Protein AF-A0A0V9UNT9-F1 (afdb_monomer)

InterPro domains:
  IPR025855 Plasmid replication-relaxation [PF13814] (26-200)

Solvent-accessible surface area (backbone atoms only — not comparable to full-atom values): 14632 Å² total; per-residue (Å²): 141,77,86,77,79,73,68,63,54,48,74,61,82,95,41,81,29,46,53,66,52,52,49,51,51,52,50,22,56,50,50,48,37,40,36,52,66,55,49,32,64,72,77,38,67,89,47,92,60,66,63,64,55,55,53,49,54,48,52,37,36,76,65,30,38,32,33,77,45,84,55,84,69,78,76,59,98,65,89,61,76,94,62,56,38,32,24,63,9,77,73,42,35,74,83,79,38,95,66,81,88,75,81,70,73,56,59,69,62,48,53,43,31,43,50,52,49,50,54,52,46,54,52,53,52,40,31,75,72,65,69,32,41,78,76,46,74,38,36,57,74,77,34,56,44,75,34,75,89,36,77,45,70,38,52,31,35,41,33,34,35,29,71,84,48,101,59,75,43,78,46,48,37,30,31,41,67,41,74,77,79,71,53,70,69,55,53,49,52,52,53,50,40,51,50,52,27,64,76,60,40,78,61,95,74,74,55,33,36,34,39,30,12,68,40,71,67,44,32,51,51,50,48,65,60,48,53,76,76,45,73,54,43,92,83,38,60,77,42,64,45,78,27,29,69,88,47,37,68,65,63,77,72,108

Radius of gyration: 19.65 Å; Cα contacts (8 Å, |Δi|>4): 376; chains: 1; bounding box: 60×36×48 Å

Organism: NCBI:txid1441730

Nearest PDB structures (foldseek):
  6g2i-assembly1_R  TM=5.057E-01  e=7.846E-02  Homo sapiens
  1usp-assembly1_A  TM=3.717E-01  e=4.093E-01  Deinococcus radiodurans R1 = ATCC 13939 = DSM 20539
  5f4c-assembly1_A  TM=4.336E-01  e=1.158E+00  Salmonella enterica subsp. enterica serovar Typhimurium str. LT2
  6ecy-assembly1_A  TM=3.462E-01  e=4.625E-01  Chromobacterium violaceum ATCC 12472
  1zb9-assembly1_B  TM=3.064E-01  e=5.227E-01  Xylella fastidiosa 9a5c

Secondary structure (DSSP, 8-state):
-------SEEEETTEEEEHHHHHHHHHHHHHSEEEHHHHHHHH-TT-SSTHHHHHHHHHHHHTTSEEE--S-PPPPSS------EEEE-TTTGGGT-SSPP-----HHHHHHHHHHHHHHHHHHHHHHTTS-EEEEEEETTTT-EEETTEEE--SEEEEEEE-SSSS-EEEEEEEEEE-S-S-HHHHHHHHHHHHHHHHHS--SSPPEEEEEESSHHHHHHHHHHHGGGG--HHHHTTTEEEEETTTHHHHHT-

Foldseek 3Di:
DDDDPDPQADDDDPDGDGPLLVVLLVVLLQLQKEFLVLSCLPRVVVPPDSVVSVVSVVVCVVVQQKDFQPEDDPQDPPDDPRGTMIHGGPSCDVVRDPDDDDHPDDRVSVVQSHLLSLLVSVVVVCVVVLQWDFPDKHAPPVQWDQAPNFTAHFRMKTWTWNPPPPDIDIAIEGEDEDAVPDDLVRLVSNLVSLLCRLVRRPDPDRHAYEYEYQDPVRLVVSCVSCVVVCPVCVRC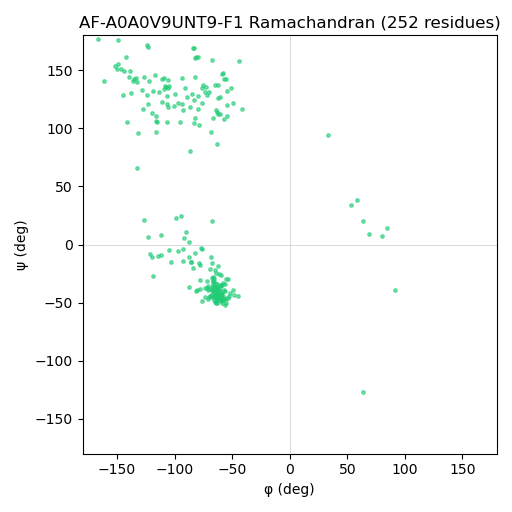VRRYHGYYSVCVVVVSSD

pLDDT: mean 86.31, std 16.55, range [30.45, 98.25]

Structure (mmCIF, N/CA/C/O backbone):
data_AF-A0A0V9UNT9-F1
#
_entry.id   AF-A0A0V9UNT9-F1
#
loop_
_atom_site.group_PDB
_atom_site.id
_atom_site.type_symbol
_atom_site.label_atom_id
_atom_site.label_alt_id
_atom_site.label_comp_id
_atom_site.label_asym_id
_atom_site.label_entity_id
_atom_site.label_seq_id
_atom_site.pdbx_PDB_ins_code
_atom_site.Cartn_x
_atom_site.Cartn_y
_atom_site.Cartn_z
_atom_site.occupancy
_atom_site.B_iso_or_equiv
_atom_site.auth_seq_id
_atom_site.auth_comp_id
_atom_site.auth_asym_id
_atom_site.auth_atom_id
_atom_site.pdbx_PDB_model_num
ATOM 1 N N . MET A 1 1 ? -37.003 0.234 -12.691 1.00 32.28 1 MET A N 1
ATOM 2 C CA . MET A 1 1 ? -37.378 -0.868 -11.772 1.00 32.28 1 MET A CA 1
ATOM 3 C C . MET A 1 1 ? -36.124 -1.694 -11.516 1.00 32.28 1 MET A C 1
ATOM 5 O O . MET A 1 1 ? -35.562 -2.160 -12.487 1.00 32.28 1 MET A O 1
ATOM 9 N N . GLY A 1 2 ? -35.567 -1.862 -10.320 1.00 30.45 2 GLY A N 1
ATOM 10 C CA . GLY A 1 2 ? -35.895 -1.368 -8.988 1.00 30.45 2 GLY A CA 1
ATOM 11 C C . GLY A 1 2 ? -34.592 -1.144 -8.207 1.00 30.45 2 GLY A C 1
ATOM 12 O O . GLY A 1 2 ? -33.576 -1.778 -8.484 1.00 30.45 2 GLY A O 1
ATOM 13 N N . ALA A 1 3 ? -34.618 -0.195 -7.273 1.00 30.50 3 ALA A N 1
ATOM 14 C CA . ALA A 1 3 ? -33.515 0.067 -6.363 1.00 30.50 3 ALA A CA 1
ATOM 15 C C . ALA A 1 3 ? -33.297 -1.164 -5.473 1.00 30.50 3 ALA A C 1
ATOM 17 O O . ALA A 1 3 ? -34.173 -1.526 -4.687 1.00 30.50 3 ALA A O 1
ATOM 18 N N . ALA A 1 4 ? -32.139 -1.811 -5.597 1.00 31.98 4 ALA A N 1
ATOM 19 C CA . ALA A 1 4 ? -31.715 -2.805 -4.626 1.00 31.98 4 ALA A CA 1
ATOM 20 C C . ALA A 1 4 ? -31.459 -2.076 -3.302 1.00 31.98 4 ALA A C 1
ATOM 22 O O . ALA A 1 4 ? -30.510 -1.301 -3.180 1.00 31.98 4 ALA A O 1
ATOM 23 N N . ALA A 1 5 ? -32.341 -2.286 -2.325 1.00 34.47 5 ALA A N 1
ATOM 24 C CA . ALA A 1 5 ? -32.133 -1.835 -0.961 1.00 34.47 5 ALA A CA 1
ATOM 25 C C . ALA A 1 5 ? -30.814 -2.436 -0.455 1.00 34.47 5 ALA A C 1
ATOM 27 O O . ALA A 1 5 ? -30.695 -3.644 -0.253 1.00 34.47 5 ALA A O 1
ATOM 28 N N . GLN A 1 6 ? -29.799 -1.588 -0.315 1.00 37.59 6 GLN A N 1
ATOM 29 C CA . GLN A 1 6 ? -28.481 -1.976 0.161 1.00 37.59 6 GLN A CA 1
ATOM 30 C C . GLN A 1 6 ? -28.636 -2.470 1.602 1.00 37.59 6 GLN A C 1
ATOM 32 O O . GLN A 1 6 ? -29.039 -1.704 2.480 1.00 37.59 6 GLN A O 1
ATOM 37 N N . ALA A 1 7 ? -28.396 -3.762 1.838 1.00 35.72 7 ALA A N 1
ATOM 38 C CA . ALA A 1 7 ? -28.563 -4.373 3.150 1.00 35.72 7 ALA A CA 1
ATOM 39 C C . ALA A 1 7 ? -27.735 -3.594 4.186 1.00 35.72 7 ALA A C 1
ATOM 41 O O . ALA A 1 7 ? -26.504 -3.587 4.160 1.00 35.72 7 ALA A O 1
ATOM 42 N N . LYS A 1 8 ? -28.437 -2.891 5.081 1.00 38.09 8 LYS A N 1
ATOM 43 C CA . LYS A 1 8 ? -27.858 -2.020 6.117 1.00 38.09 8 LYS A CA 1
ATOM 44 C C . LYS A 1 8 ? -26.983 -2.799 7.111 1.00 38.09 8 LYS A C 1
ATOM 46 O O . LYS A 1 8 ? -26.135 -2.198 7.776 1.00 38.09 8 LYS A O 1
ATOM 51 N N . TYR A 1 9 ? -27.171 -4.118 7.153 1.00 40.00 9 TYR A N 1
ATOM 52 C CA . TYR A 1 9 ? -26.537 -5.046 8.071 1.00 40.00 9 TYR A CA 1
ATOM 53 C C . TYR A 1 9 ? -25.885 -6.209 7.321 1.00 40.00 9 TYR A C 1
ATOM 55 O O . TYR A 1 9 ? -26.503 -6.821 6.450 1.00 40.00 9 TYR A O 1
ATOM 63 N N . LEU A 1 10 ? -24.640 -6.516 7.681 1.00 51.50 10 LEU A N 1
ATOM 64 C CA . LEU A 1 10 ? -23.959 -7.758 7.316 1.00 51.50 10 LEU A CA 1
ATOM 65 C C . LEU A 1 10 ? -23.794 -8.572 8.603 1.00 51.50 10 LEU A C 1
ATOM 67 O O . LEU A 1 10 ? -23.230 -8.079 9.577 1.00 51.50 10 LEU A O 1
ATOM 71 N N . TYR A 1 11 ? -24.316 -9.796 8.637 1.00 48.59 11 TYR A N 1
ATOM 72 C CA . TYR A 1 11 ? -24.209 -10.644 9.822 1.00 48.59 11 TYR A CA 1
ATOM 73 C C . TYR A 1 11 ? -22.795 -11.220 9.930 1.00 48.59 11 TYR A C 1
ATOM 75 O O . TYR A 1 11 ? -22.323 -11.908 9.025 1.00 48.59 11 TYR A O 1
ATOM 83 N N . PHE A 1 12 ? -22.119 -10.952 11.047 1.00 49.59 12 PHE A N 1
ATOM 84 C CA . PHE A 1 12 ? -20.887 -11.641 11.429 1.00 49.59 12 PHE A CA 1
ATOM 85 C C . PHE A 1 12 ? -21.150 -12.403 12.727 1.00 49.59 12 PHE A C 1
ATOM 87 O O . PHE A 1 12 ? -21.162 -11.824 13.814 1.00 49.59 12 PHE A O 1
ATOM 94 N N . GLY A 1 13 ? -21.456 -13.697 12.605 1.00 63.22 13 GLY A N 1
ATOM 95 C CA . GLY A 1 13 ? -22.041 -14.464 13.707 1.00 63.22 13 GLY A CA 1
ATOM 96 C C . GLY A 1 13 ? -23.427 -13.922 14.085 1.00 63.22 13 GLY A C 1
ATOM 97 O O . GLY A 1 13 ? -24.276 -13.758 13.215 1.00 63.22 13 GLY A O 1
ATOM 98 N N . TYR A 1 14 ? -23.638 -13.612 15.369 1.00 46.34 14 TYR A N 1
ATOM 99 C CA . TYR A 1 14 ? -24.897 -13.071 15.914 1.00 46.34 14 TYR A CA 1
ATOM 100 C C . TYR A 1 14 ? -24.966 -11.529 15.947 1.00 46.34 14 TYR A C 1
ATOM 102 O O . TYR A 1 14 ? -25.906 -10.972 16.507 1.00 46.34 14 TYR A O 1
ATOM 110 N N . MET A 1 15 ? -23.971 -10.821 15.396 1.00 52.75 15 MET A N 1
ATOM 111 C CA . MET A 1 15 ? -23.896 -9.357 15.462 1.00 52.75 15 MET A CA 1
ATOM 112 C C . MET A 1 15 ? -24.390 -8.699 14.170 1.00 52.75 15 MET A C 1
ATOM 114 O O . MET A 1 15 ? -23.900 -9.001 13.080 1.00 52.75 15 MET A O 1
ATOM 118 N N . GLU A 1 16 ? -25.301 -7.735 14.308 1.00 58.12 16 GLU A N 1
ATOM 119 C CA . GLU A 1 16 ? -25.621 -6.765 13.261 1.00 58.12 16 GLU A CA 1
ATOM 120 C C . GLU A 1 16 ? -24.424 -5.819 13.061 1.00 58.12 16 GLU A C 1
ATOM 122 O O . GLU A 1 16 ? -24.256 -4.842 13.797 1.00 58.12 16 GLU A O 1
ATOM 127 N N . LEU A 1 17 ? -23.560 -6.093 12.076 1.00 64.25 17 LEU A N 1
ATOM 128 C CA . LEU A 1 17 ? -22.548 -5.116 11.671 1.00 64.25 17 LEU A CA 1
ATOM 129 C C . LEU A 1 17 ? -23.192 -4.074 10.771 1.00 64.25 17 LEU A C 1
ATOM 131 O O . LEU A 1 17 ? -23.777 -4.411 9.742 1.00 64.25 17 LEU A O 1
ATOM 135 N N . LEU A 1 18 ? -23.010 -2.798 11.109 1.00 79.38 18 LEU A N 1
ATOM 136 C CA . LEU A 1 18 ? -23.272 -1.723 10.159 1.00 79.38 18 LEU A CA 1
ATOM 137 C C . LEU A 1 18 ? -22.389 -1.933 8.923 1.00 79.38 18 LEU A C 1
ATOM 139 O O . LEU A 1 18 ? -21.239 -2.352 9.052 1.00 79.38 18 LEU A O 1
ATOM 143 N N . HIS A 1 19 ? -22.880 -1.564 7.739 1.00 83.50 19 HIS A N 1
ATOM 144 C CA . HIS A 1 19 ? -22.109 -1.657 6.490 1.00 83.50 19 HIS A CA 1
ATOM 145 C C . HIS A 1 19 ? -20.662 -1.139 6.630 1.00 83.50 19 HIS A C 1
ATOM 147 O O . HIS A 1 19 ? -19.706 -1.806 6.237 1.00 83.50 19 HIS A O 1
ATOM 153 N N . ARG A 1 20 ? -20.493 0.008 7.300 1.00 87.88 20 ARG A N 1
ATOM 154 C CA . ARG A 1 20 ? -19.184 0.632 7.538 1.00 87.88 20 ARG A CA 1
ATOM 155 C C . ARG A 1 20 ? -18.272 -0.182 8.463 1.00 87.88 20 ARG A C 1
ATOM 157 O O . ARG A 1 20 ? -17.065 -0.180 8.271 1.00 87.88 20 ARG A O 1
ATOM 164 N N . ASP A 1 21 ? -18.820 -0.908 9.436 1.00 90.69 21 ASP A N 1
ATOM 165 C CA . ASP A 1 21 ? -18.024 -1.785 10.305 1.00 90.69 21 ASP A CA 1
ATOM 166 C C . ASP A 1 21 ? -17.456 -2.971 9.516 1.00 90.69 21 ASP A C 1
ATOM 168 O O . ASP A 1 21 ? -16.298 -3.349 9.694 1.00 90.69 21 ASP A O 1
ATOM 172 N N . ALA A 1 22 ? -18.253 -3.525 8.597 1.00 90.81 22 ALA A N 1
ATOM 173 C CA . ALA A 1 22 ? -17.794 -4.572 7.694 1.00 90.81 22 ALA A CA 1
ATOM 174 C C . ALA A 1 22 ? -16.731 -4.054 6.709 1.00 90.81 22 ALA A C 1
ATOM 176 O O . ALA A 1 22 ? -15.797 -4.780 6.374 1.00 90.81 22 ALA A O 1
ATOM 177 N N . GLU A 1 23 ? -16.827 -2.801 6.257 1.00 94.00 23 GLU A N 1
ATOM 178 C CA . GLU A 1 23 ? -15.766 -2.149 5.477 1.00 94.00 23 GLU A CA 1
ATOM 179 C C . GLU A 1 23 ? -14.476 -1.970 6.280 1.00 94.00 23 GLU A C 1
ATOM 181 O O . GLU A 1 23 ? -13.410 -2.325 5.779 1.00 94.00 23 GLU A O 1
ATOM 186 N N . VAL A 1 24 ? -14.559 -1.502 7.534 1.00 95.25 24 VAL A N 1
ATOM 187 C CA . VAL A 1 24 ? -13.391 -1.405 8.428 1.00 95.25 24 VAL A CA 1
ATOM 188 C C . VAL A 1 24 ? -12.721 -2.769 8.546 1.00 95.25 24 VAL A C 1
ATOM 190 O O . VAL A 1 24 ? -11.518 -2.887 8.325 1.00 95.25 24 VAL A O 1
ATOM 193 N N . MET A 1 25 ? -13.503 -3.810 8.835 1.00 94.88 25 MET A N 1
ATOM 194 C CA . MET A 1 25 ? -13.003 -5.175 8.960 1.00 94.88 25 MET A CA 1
ATOM 195 C C . MET A 1 25 ? -12.313 -5.649 7.670 1.00 94.88 25 MET A C 1
ATOM 197 O O . MET A 1 25 ? -11.187 -6.135 7.728 1.00 94.88 25 MET A O 1
ATOM 201 N N . ARG A 1 26 ? -12.935 -5.460 6.498 1.00 94.12 26 ARG A N 1
ATOM 202 C CA . ARG A 1 26 ? -12.345 -5.856 5.207 1.00 94.12 26 ARG A CA 1
ATOM 203 C C . ARG A 1 26 ? -11.034 -5.129 4.914 1.00 94.12 26 ARG A C 1
ATOM 205 O O . ARG A 1 26 ? -10.080 -5.770 4.486 1.00 94.12 26 ARG A O 1
ATOM 212 N N . HIS A 1 27 ? -10.960 -3.823 5.166 1.00 96.44 27 HIS A N 1
ATOM 213 C CA . HIS A 1 27 ? -9.733 -3.057 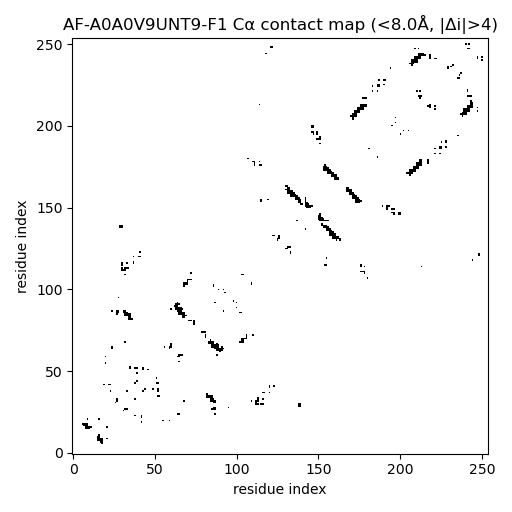4.940 1.00 96.44 27 HIS A CA 1
ATOM 214 C C . HIS A 1 27 ? -8.622 -3.436 5.920 1.00 96.44 27 HIS A C 1
ATOM 216 O O . HIS A 1 27 ? -7.490 -3.646 5.489 1.00 96.44 27 HIS A O 1
ATOM 222 N N . VAL A 1 28 ? -8.933 -3.600 7.209 1.00 96.56 28 VAL A N 1
ATOM 223 C CA . VAL A 1 28 ? -7.942 -4.058 8.195 1.00 96.56 28 VAL A CA 1
ATOM 224 C C . VAL A 1 28 ? -7.436 -5.458 7.845 1.00 96.56 28 VAL A C 1
ATOM 226 O O . VAL A 1 28 ? -6.243 -5.707 7.962 1.00 96.56 28 VAL A O 1
ATOM 229 N N . ALA A 1 29 ? -8.299 -6.363 7.375 1.00 95.31 29 ALA A N 1
ATOM 230 C CA . ALA A 1 29 ? -7.870 -7.687 6.929 1.00 95.31 29 ALA A CA 1
ATOM 231 C C . ALA A 1 29 ? -6.987 -7.630 5.673 1.00 95.31 29 ALA A C 1
ATOM 233 O O . ALA A 1 29 ? -6.002 -8.361 5.580 1.00 95.31 29 ALA A O 1
ATOM 234 N N . ARG A 1 30 ? -7.335 -6.760 4.718 1.00 95.19 30 ARG A N 1
ATOM 235 C CA . ARG A 1 30 ? -6.638 -6.631 3.434 1.00 95.19 30 ARG A CA 1
ATOM 236 C C . ARG A 1 30 ? -5.226 -6.071 3.587 1.00 95.19 30 ARG A C 1
ATOM 238 O O . ARG A 1 30 ? -4.300 -6.631 3.023 1.00 95.19 30 ARG A O 1
ATOM 245 N N . PHE A 1 31 ? -5.060 -5.018 4.385 1.00 95.69 31 PHE A N 1
ATOM 246 C CA . PHE A 1 31 ? -3.734 -4.461 4.670 1.00 95.69 31 PHE A CA 1
ATOM 247 C C . PHE A 1 31 ? -3.022 -5.207 5.807 1.00 95.69 31 PHE A C 1
ATOM 249 O O . PHE A 1 31 ? -1.810 -5.152 5.927 1.00 95.69 31 PHE A O 1
ATOM 256 N N . GLY A 1 32 ? -3.750 -5.931 6.656 1.00 94.56 32 GLY A N 1
ATOM 257 C CA . GLY A 1 32 ? -3.218 -6.646 7.818 1.00 94.56 32 GLY A CA 1
ATOM 258 C C . GLY A 1 32 ? -3.235 -5.811 9.101 1.00 94.56 32 GLY A C 1
ATOM 259 O O . GLY A 1 32 ? -3.578 -6.338 10.164 1.00 94.56 32 GLY A O 1
ATOM 260 N N . ALA A 1 33 ? -2.920 -4.516 9.016 1.00 95.00 33 ALA A N 1
ATOM 261 C CA . ALA A 1 33 ? -3.097 -3.560 10.105 1.00 95.00 33 ALA A CA 1
ATOM 262 C C . ALA A 1 33 ? -3.373 -2.146 9.580 1.00 95.00 33 ALA A C 1
ATOM 264 O O . ALA A 1 33 ? -2.905 -1.789 8.505 1.00 95.00 33 ALA A O 1
ATOM 265 N N . LEU A 1 34 ? -4.114 -1.342 10.348 1.00 95.56 34 LEU A N 1
ATOM 266 C CA . LEU A 1 34 ? -4.369 0.073 10.056 1.00 95.56 34 LEU A CA 1
ATOM 267 C C . LEU A 1 34 ? -4.428 0.905 11.341 1.00 95.56 34 LEU A C 1
ATOM 269 O O . LEU A 1 34 ? -4.892 0.433 12.383 1.00 95.56 34 LEU A O 1
ATOM 273 N N . THR A 1 35 ? -4.022 2.170 11.257 1.00 94.31 35 THR A N 1
ATOM 274 C CA . THR A 1 35 ? -4.213 3.147 12.342 1.00 94.31 35 THR A CA 1
ATOM 275 C C . THR A 1 35 ? -5.619 3.752 12.336 1.00 94.31 35 THR A C 1
ATOM 277 O O . THR A 1 35 ? -6.310 3.766 11.315 1.00 94.31 35 THR A O 1
ATOM 280 N N . THR A 1 36 ? -6.041 4.339 13.462 1.00 92.81 36 THR A N 1
ATOM 281 C CA . THR A 1 36 ? -7.276 5.143 13.539 1.00 92.81 36 THR A CA 1
ATOM 282 C C . THR A 1 36 ? -7.326 6.228 12.458 1.00 92.81 36 THR A C 1
ATOM 284 O O . THR A 1 36 ? -8.374 6.438 11.846 1.00 92.81 36 THR A O 1
ATOM 287 N N . ALA A 1 37 ? -6.201 6.906 12.205 1.00 91.56 37 ALA A N 1
ATOM 288 C CA . ALA A 1 37 ? -6.104 7.965 11.202 1.00 91.56 37 ALA A CA 1
ATOM 289 C C . ALA A 1 37 ? -6.319 7.424 9.782 1.00 91.56 37 ALA A C 1
ATOM 291 O O . ALA A 1 37 ? -7.107 7.990 9.025 1.00 91.56 37 ALA A O 1
ATOM 292 N N . GLN A 1 38 ? -5.702 6.288 9.453 1.00 95.31 38 GLN A N 1
ATOM 293 C CA . GLN A 1 38 ? -5.873 5.627 8.159 1.00 95.31 38 GLN A CA 1
ATOM 294 C C . GLN A 1 38 ? -7.312 5.141 7.950 1.00 95.31 38 GLN A C 1
ATOM 296 O O . GLN A 1 38 ? -7.912 5.394 6.906 1.00 95.31 38 GLN A O 1
ATOM 301 N N . ILE A 1 39 ? -7.922 4.525 8.969 1.00 95.75 39 ILE A N 1
ATOM 302 C CA . ILE A 1 39 ? -9.328 4.093 8.912 1.00 95.75 39 ILE A CA 1
ATOM 303 C C . ILE A 1 39 ? -10.258 5.296 8.715 1.00 95.75 39 ILE A C 1
ATOM 305 O O . ILE A 1 39 ? -11.196 5.236 7.916 1.00 95.75 39 ILE A O 1
ATOM 309 N N . ARG A 1 40 ? -9.992 6.412 9.403 1.00 93.81 40 ARG A N 1
ATOM 310 C CA . ARG A 1 40 ? -10.750 7.658 9.233 1.00 93.81 40 ARG A CA 1
ATOM 311 C C . ARG A 1 40 ? -10.603 8.205 7.814 1.00 93.81 40 ARG A C 1
ATOM 313 O O . ARG A 1 40 ? -11.619 8.514 7.195 1.00 93.81 40 ARG A O 1
ATOM 320 N N . ALA A 1 41 ? -9.380 8.277 7.293 1.00 93.88 41 ALA A N 1
ATOM 321 C CA . ALA A 1 41 ? -9.107 8.746 5.939 1.00 93.88 41 ALA A CA 1
ATOM 322 C C . ALA A 1 41 ? -9.790 7.872 4.873 1.00 93.88 41 ALA A C 1
ATOM 324 O O . ALA A 1 41 ? -10.321 8.399 3.896 1.00 93.88 41 ALA A O 1
ATOM 325 N N . LEU A 1 42 ? -9.850 6.551 5.070 1.00 94.62 42 LEU A N 1
ATOM 326 C CA . LEU A 1 42 ? -10.504 5.633 4.136 1.00 94.62 42 LEU A CA 1
ATOM 327 C C . LEU A 1 42 ? -12.030 5.665 4.225 1.00 94.62 42 LEU A C 1
ATOM 329 O O . LEU A 1 42 ? -12.680 5.766 3.194 1.00 94.62 42 LEU A O 1
ATOM 333 N N . LEU A 1 43 ? -12.620 5.585 5.417 1.00 94.25 43 LEU A N 1
ATOM 334 C CA . LEU A 1 43 ? -14.044 5.231 5.562 1.00 94.25 43 LEU A CA 1
ATOM 335 C C . LEU A 1 43 ? -14.900 6.305 6.237 1.00 94.25 43 LEU A C 1
ATOM 337 O O . LEU A 1 43 ? -16.127 6.215 6.245 1.00 94.25 43 LEU A O 1
ATOM 341 N N . PHE A 1 44 ? -14.274 7.326 6.820 1.00 92.81 44 PHE A N 1
ATOM 342 C CA . PHE A 1 44 ? -14.960 8.403 7.539 1.00 92.81 44 PHE A CA 1
ATOM 343 C C . PHE A 1 44 ? -14.558 9.790 7.027 1.00 92.81 44 PHE A C 1
ATOM 345 O O . PHE A 1 44 ? -14.738 10.778 7.735 1.00 92.81 44 PHE A O 1
ATOM 352 N N . HIS A 1 45 ? -14.042 9.873 5.798 1.00 90.00 45 HIS A N 1
ATOM 353 C CA . HIS A 1 45 ? -13.638 11.129 5.161 1.00 90.00 45 HIS A CA 1
ATOM 354 C C . HIS A 1 45 ? -14.796 12.130 5.017 1.00 90.00 45 HIS A C 1
ATOM 356 O O . HIS A 1 45 ? -14.575 13.334 4.988 1.00 90.00 45 HIS A O 1
ATOM 362 N N . ASP A 1 46 ? -16.033 11.632 4.946 1.00 88.88 46 ASP A N 1
ATOM 363 C CA . ASP A 1 46 ? -17.261 12.418 4.831 1.00 88.88 46 ASP A CA 1
ATOM 364 C C . ASP A 1 46 ? -17.767 12.948 6.186 1.00 88.88 46 ASP A C 1
ATOM 366 O O . ASP A 1 46 ? -18.736 13.709 6.250 1.00 88.88 46 ASP A O 1
ATOM 370 N N . LYS A 1 47 ? -17.154 12.530 7.303 1.00 86.81 47 LYS A N 1
ATOM 371 C CA . LYS A 1 47 ? -17.614 12.864 8.654 1.00 86.81 47 LYS A CA 1
ATOM 372 C C . LYS A 1 47 ? -16.791 13.991 9.264 1.00 86.81 47 LYS A C 1
ATOM 374 O O . LYS A 1 47 ? -15.610 13.833 9.562 1.00 86.81 47 LYS A O 1
ATOM 379 N N . LYS A 1 48 ? -17.472 15.096 9.585 1.00 79.12 48 LYS A N 1
ATOM 380 C CA . LYS A 1 48 ? -16.878 16.246 10.288 1.00 79.12 48 LYS A CA 1
ATOM 381 C C . LYS A 1 48 ? -16.308 15.857 11.662 1.00 79.12 48 LYS A C 1
ATOM 383 O O . LYS A 1 48 ? -15.193 16.236 11.996 1.00 79.12 48 LYS A O 1
ATOM 388 N N . SER A 1 49 ? -17.039 15.049 12.436 1.00 81.38 49 SER A N 1
ATOM 389 C CA . SER A 1 49 ? -16.629 14.614 13.782 1.00 81.38 49 SER A CA 1
ATOM 390 C C . SER A 1 49 ? -15.896 13.266 13.786 1.00 81.38 49 SER A C 1
ATOM 392 O O . SER A 1 49 ? -16.261 12.337 13.063 1.00 81.38 49 SER A O 1
ATOM 394 N N . GLU A 1 50 ? -14.891 13.135 14.654 1.00 80.88 50 GLU A N 1
ATOM 395 C CA . 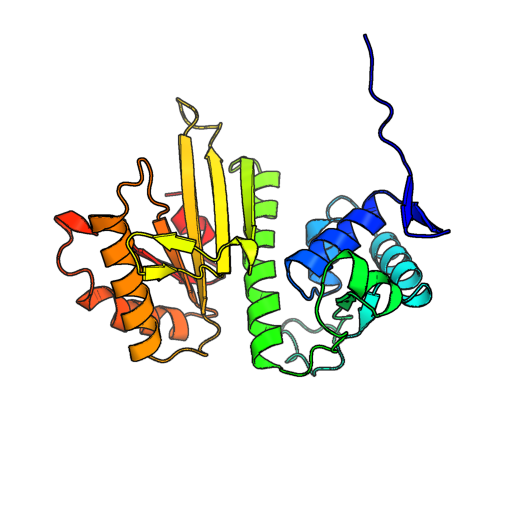GLU A 1 50 ? -14.170 11.881 14.930 1.00 80.88 50 GLU A CA 1
ATOM 396 C C . GLU A 1 50 ? -15.008 10.841 15.674 1.00 80.88 50 GLU A C 1
ATOM 398 O O . GLU A 1 50 ? -14.746 9.641 15.573 1.00 80.88 50 GLU A O 1
ATOM 403 N N . THR A 1 51 ? -16.069 11.270 16.363 1.00 84.44 51 THR A N 1
ATOM 404 C CA . THR A 1 51 ? -16.867 10.414 17.246 1.00 84.44 51 THR A CA 1
ATOM 405 C C . THR A 1 51 ? -17.425 9.178 16.534 1.00 84.44 51 THR A C 1
ATOM 407 O O . THR A 1 51 ? -17.528 8.114 17.143 1.00 84.44 51 THR A O 1
ATOM 410 N N . SER A 1 52 ? -17.777 9.286 15.248 1.00 87.06 52 SER A N 1
ATOM 411 C CA . SER A 1 52 ? -18.311 8.156 14.475 1.00 87.06 52 SER A CA 1
ATOM 412 C C . SER A 1 52 ? -17.272 7.045 14.278 1.00 87.06 52 SER A C 1
ATOM 414 O O . SER A 1 52 ? -17.585 5.879 14.527 1.00 87.06 52 SER A O 1
ATOM 416 N N . CYS A 1 53 ? -16.036 7.412 13.921 1.00 90.25 53 CYS A N 1
ATOM 417 C CA . CYS A 1 53 ? -14.929 6.469 13.763 1.00 90.25 53 CYS A CA 1
ATOM 418 C C . CYS A 1 53 ? -14.604 5.806 15.108 1.00 90.25 53 CYS A C 1
ATOM 420 O O . CYS A 1 53 ? -14.640 4.583 15.224 1.00 90.25 53 CYS A O 1
ATOM 422 N N . THR A 1 54 ? -14.430 6.605 16.166 1.00 89.38 54 THR A N 1
ATOM 423 C CA . THR A 1 54 ? -14.116 6.101 17.511 1.00 89.38 54 THR A CA 1
ATOM 424 C C . THR A 1 54 ? -15.178 5.134 18.040 1.00 89.38 54 THR A C 1
ATOM 426 O O . THR A 1 54 ? -14.838 4.100 18.614 1.00 89.38 54 THR A O 1
ATOM 429 N N . ARG A 1 55 ? -16.471 5.416 17.823 1.00 89.44 55 ARG A N 1
ATOM 430 C CA . ARG A 1 55 ? -17.565 4.510 18.222 1.00 89.44 55 ARG A CA 1
ATOM 431 C C . ARG A 1 55 ? -17.552 3.192 17.446 1.00 89.44 55 ARG A C 1
ATOM 433 O O . ARG A 1 55 ? -17.805 2.154 18.050 1.00 89.44 55 ARG A O 1
ATOM 440 N N . SER A 1 56 ? -17.281 3.229 16.139 1.00 91.75 56 SER A N 1
ATOM 441 C CA . SER A 1 56 ? -17.157 2.024 15.305 1.00 91.75 56 SER A CA 1
ATOM 442 C C . SER A 1 56 ? -15.987 1.156 15.771 1.00 91.75 56 SER A C 1
ATOM 444 O O . SER A 1 56 ? -16.176 -0.016 16.092 1.00 91.75 56 SER A O 1
ATOM 446 N N . LEU A 1 57 ? -14.809 1.759 15.947 1.00 92.62 57 LEU A N 1
ATOM 447 C CA . LEU A 1 57 ? -13.614 1.060 16.417 1.00 92.62 57 LEU A CA 1
ATOM 448 C C . LEU A 1 57 ? -13.796 0.471 17.816 1.00 92.62 57 LEU A C 1
ATOM 450 O O . LEU A 1 57 ? -13.414 -0.673 18.046 1.00 92.62 57 LEU A O 1
ATOM 454 N N . ARG A 1 58 ? -14.413 1.212 18.745 1.00 91.69 58 ARG A N 1
ATOM 455 C CA . ARG A 1 58 ? -14.719 0.699 20.085 1.00 91.69 58 ARG A CA 1
ATOM 456 C C . ARG A 1 58 ? -15.619 -0.534 20.018 1.00 91.69 58 ARG A C 1
ATOM 458 O O . ARG A 1 58 ? -15.250 -1.557 20.580 1.00 91.69 58 ARG A O 1
ATOM 465 N N . ARG A 1 59 ? -16.729 -0.468 19.274 1.00 90.81 59 ARG A N 1
ATOM 466 C CA . ARG A 1 59 ? -17.660 -1.597 19.108 1.00 90.81 59 ARG A CA 1
ATOM 467 C C . ARG A 1 59 ? -16.965 -2.829 18.522 1.00 90.81 59 ARG A C 1
ATOM 469 O O . ARG A 1 59 ? -17.110 -3.925 19.049 1.00 90.81 59 ARG A O 1
ATOM 476 N N . LEU A 1 60 ? -16.175 -2.650 17.463 1.00 93.75 60 LEU A N 1
ATOM 477 C CA . LEU A 1 60 ? -15.430 -3.744 16.832 1.00 93.75 60 LEU A CA 1
ATOM 478 C C . LEU A 1 60 ? -14.376 -4.365 17.765 1.00 93.75 60 LEU A C 1
ATOM 480 O O . LEU A 1 60 ? -14.130 -5.570 17.702 1.00 93.75 60 LEU A O 1
ATOM 484 N N . ARG A 1 61 ? -13.758 -3.567 18.642 1.00 94.00 61 ARG A N 1
ATOM 485 C CA . ARG A 1 61 ? -12.820 -4.064 19.659 1.00 94.00 61 ARG A CA 1
ATOM 486 C C . ARG A 1 61 ? -13.511 -4.796 20.801 1.00 94.00 61 ARG A C 1
ATOM 488 O O . ARG A 1 61 ? -13.035 -5.853 21.193 1.00 94.00 61 ARG A O 1
ATOM 495 N N . GLU A 1 62 ? -14.602 -4.245 21.327 1.00 92.44 62 GLU A N 1
ATOM 496 C CA . GLU A 1 62 ? -15.402 -4.870 22.392 1.00 92.44 62 GLU A CA 1
ATOM 497 C C . GLU A 1 62 ? -15.947 -6.233 21.941 1.00 92.44 62 GLU A C 1
ATOM 499 O O . GLU A 1 62 ? -15.958 -7.180 22.719 1.00 92.44 62 GLU A O 1
ATOM 504 N N . ALA A 1 63 ? -16.282 -6.370 20.654 1.00 90.94 63 ALA A N 1
ATOM 505 C CA . ALA A 1 63 ? -16.671 -7.637 20.034 1.00 90.94 63 ALA A CA 1
ATOM 506 C C . ALA A 1 63 ? -15.495 -8.596 19.731 1.00 90.94 63 ALA A C 1
ATOM 508 O O . ALA A 1 63 ? -15.705 -9.690 19.210 1.00 90.94 63 ALA A O 1
ATOM 509 N N . GLY A 1 64 ? -14.242 -8.192 19.973 1.00 92.69 64 GLY A N 1
ATOM 510 C CA . GLY A 1 64 ? -13.048 -8.983 19.650 1.00 92.69 64 GLY A CA 1
ATOM 511 C C . GLY A 1 64 ? -12.763 -9.152 18.148 1.00 92.69 64 GLY A C 1
ATOM 512 O O . GLY A 1 64 ? -11.883 -9.938 17.779 1.00 92.69 64 GLY A O 1
ATOM 513 N N . ILE A 1 65 ? -13.489 -8.430 17.284 1.00 94.88 65 ILE A N 1
ATOM 514 C CA . ILE A 1 65 ? -13.309 -8.419 15.822 1.00 94.88 65 ILE A CA 1
ATOM 515 C C . ILE A 1 65 ? -12.021 -7.686 15.453 1.00 94.88 65 ILE A C 1
ATOM 517 O O . ILE A 1 65 ? -11.309 -8.116 14.548 1.00 94.88 65 ILE A O 1
ATOM 521 N N . LEU A 1 66 ? -11.692 -6.612 16.174 1.00 95.12 66 LEU A N 1
ATOM 522 C CA . LEU A 1 66 ? -10.406 -5.926 16.083 1.00 95.12 66 LEU A CA 1
ATOM 523 C C . LEU A 1 66 ? -9.591 -6.134 17.358 1.00 95.12 66 LEU A C 1
ATOM 525 O O . LEU A 1 66 ? -10.119 -6.085 18.468 1.00 95.12 66 LEU A O 1
ATOM 529 N N . ALA A 1 67 ? -8.283 -6.296 17.197 1.00 94.00 67 ALA A N 1
ATOM 530 C CA . ALA A 1 67 ? -7.316 -6.297 18.287 1.00 94.00 67 ALA A CA 1
ATOM 531 C C . ALA A 1 67 ? -6.345 -5.126 18.128 1.00 94.00 67 ALA A C 1
ATOM 533 O O . ALA A 1 67 ? -5.998 -4.743 17.011 1.00 94.00 67 ALA A O 1
ATOM 534 N N . SER A 1 68 ? -5.896 -4.559 19.248 1.00 91.06 68 SER A N 1
ATOM 535 C CA . SER A 1 68 ? -4.857 -3.531 19.221 1.00 91.06 68 SER A CA 1
ATOM 536 C C . SER A 1 68 ? -3.490 -4.145 18.967 1.00 91.06 68 SER A C 1
ATOM 538 O O . SER A 1 68 ? -3.133 -5.157 19.568 1.00 91.06 68 SER A O 1
ATOM 540 N N . VAL A 1 69 ? -2.717 -3.492 18.107 1.00 88.44 69 VAL A N 1
ATOM 541 C CA . VAL A 1 69 ? -1.309 -3.805 17.883 1.00 88.44 69 VAL A CA 1
ATOM 542 C C . VAL A 1 69 ? -0.495 -3.024 18.912 1.00 88.44 69 VAL A C 1
ATOM 544 O O . VAL A 1 69 ? -0.554 -1.798 18.949 1.00 88.44 69 VAL A O 1
ATOM 547 N N . SER A 1 70 ? 0.228 -3.728 19.782 1.00 71.00 70 SER A N 1
ATOM 548 C CA . SER A 1 70 ? 0.962 -3.143 20.917 1.00 71.00 70 SER A CA 1
ATOM 549 C C . SER A 1 70 ? 2.403 -2.743 20.588 1.00 71.00 70 SER A C 1
ATOM 551 O O . SER A 1 70 ? 3.191 -2.462 21.490 1.00 71.00 70 SER A O 1
ATOM 553 N N . VAL A 1 71 ? 2.777 -2.750 19.311 1.00 69.62 71 VAL A N 1
ATOM 554 C CA . VAL A 1 71 ? 4.110 -2.338 18.873 1.00 69.62 71 VAL A CA 1
ATOM 555 C C . VAL A 1 71 ? 4.223 -0.818 18.978 1.00 69.62 71 VAL A C 1
ATOM 557 O O . VAL A 1 71 ? 3.337 -0.097 18.519 1.00 69.62 71 VAL A O 1
ATOM 560 N N . ARG A 1 72 ? 5.309 -0.322 19.587 1.00 64.06 72 ARG A N 1
ATOM 561 C CA . ARG A 1 72 ? 5.598 1.116 19.620 1.00 64.06 72 ARG A CA 1
ATOM 562 C C . ARG A 1 72 ? 5.790 1.610 18.191 1.00 64.06 72 ARG A C 1
ATOM 564 O O . ARG A 1 72 ? 6.766 1.255 17.541 1.00 64.06 72 ARG A O 1
ATOM 571 N N . LEU A 1 73 ? 4.862 2.435 17.728 1.00 61.34 73 LEU A N 1
ATOM 572 C CA . LEU A 1 73 ? 5.067 3.242 16.536 1.00 61.34 73 LEU A CA 1
ATOM 573 C C . LEU A 1 73 ? 5.983 4.416 16.923 1.00 61.34 73 LEU A C 1
ATOM 575 O O . LEU A 1 73 ? 5.74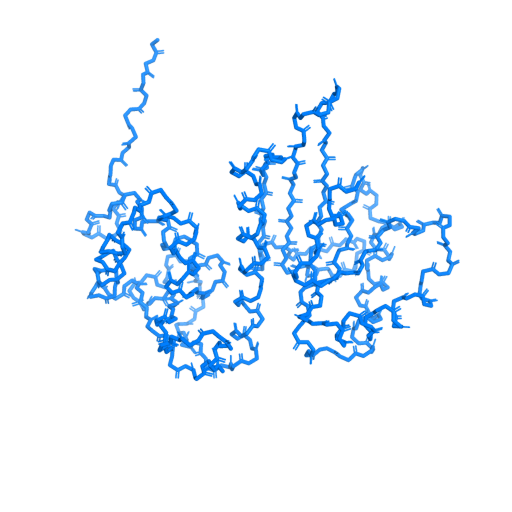9 5.016 17.978 1.00 61.34 73 LEU A O 1
ATOM 579 N N . PRO A 1 74 ? 7.018 4.755 16.131 1.00 50.09 74 PRO A N 1
ATOM 580 C CA . PRO A 1 74 ? 7.709 6.025 16.261 1.00 50.09 74 PRO A CA 1
ATOM 581 C C . PRO A 1 74 ? 6.666 7.137 16.251 1.00 50.09 74 PRO A C 1
ATOM 583 O O . PRO A 1 74 ? 5.730 7.100 15.449 1.00 50.09 74 PRO A O 1
ATOM 586 N N . SER A 1 75 ? 6.805 8.091 17.172 1.00 46.16 75 SER A N 1
ATOM 587 C CA . SER A 1 75 ? 5.971 9.288 17.183 1.00 46.16 75 SER A CA 1
ATOM 588 C C . SER A 1 75 ? 5.982 9.879 15.780 1.00 46.16 75 SER A C 1
ATOM 590 O O . SER A 1 75 ? 7.040 10.207 15.248 1.00 46.16 75 SER A O 1
ATOM 592 N N . ASN A 1 76 ? 4.811 10.007 15.173 1.00 44.53 76 ASN A N 1
ATOM 593 C CA . ASN A 1 76 ? 4.649 10.854 14.009 1.00 44.53 76 ASN A CA 1
ATOM 594 C C . ASN A 1 76 ? 5.161 12.259 14.370 1.00 44.53 76 ASN A C 1
ATOM 596 O O . ASN A 1 76 ? 4.798 12.816 15.405 1.00 44.53 76 ASN A O 1
ATOM 600 N N . SER A 1 77 ? 5.996 12.851 13.515 1.00 35.03 77 SER A N 1
ATOM 601 C CA . SER A 1 77 ? 6.572 14.200 13.676 1.00 35.03 77 SER A CA 1
ATOM 602 C C . SER A 1 77 ? 5.537 15.336 13.568 1.00 35.03 77 SER A C 1
ATOM 604 O O . SER A 1 77 ? 5.873 16.486 13.314 1.00 35.03 77 SER A O 1
ATOM 606 N N . ARG A 1 78 ? 4.252 15.023 13.753 1.00 34.00 78 ARG A N 1
ATOM 607 C CA . ARG A 1 78 ? 3.147 15.960 13.939 1.00 34.00 78 ARG A CA 1
ATOM 608 C C . ARG A 1 78 ? 2.374 15.459 15.153 1.00 34.00 78 ARG A C 1
ATOM 610 O O . ARG A 1 78 ? 1.597 14.516 15.039 1.00 34.00 78 ARG A O 1
ATOM 617 N N . GLY A 1 79 ? 2.699 16.041 16.307 1.00 30.47 79 GLY A N 1
ATOM 618 C CA . GLY A 1 79 ? 2.286 15.602 17.637 1.00 30.47 79 GLY A CA 1
ATOM 619 C C . GLY A 1 79 ? 0.826 15.160 17.728 1.00 30.47 79 GLY A C 1
ATOM 620 O O . GLY A 1 79 ? -0.099 15.948 17.565 1.00 30.47 79 GLY A O 1
ATOM 621 N N . GLY A 1 80 ? 0.652 13.885 18.045 1.00 32.59 80 GLY A N 1
ATOM 622 C CA . GLY A 1 80 ? -0.575 13.272 18.523 1.00 32.59 80 GLY A CA 1
ATOM 623 C C . GLY A 1 80 ? -0.186 11.950 19.175 1.00 32.59 80 GLY A C 1
ATOM 624 O O . GLY A 1 80 ? 0.732 11.287 18.701 1.00 32.59 80 GLY A O 1
ATOM 625 N N . SER A 1 81 ? -0.824 11.586 20.290 1.00 34.31 81 SER A N 1
ATOM 626 C CA . SER A 1 81 ? -0.608 10.304 20.983 1.00 34.31 81 SER A CA 1
ATOM 627 C C . SER A 1 81 ? -0.550 9.120 20.002 1.00 34.31 81 SER A C 1
ATOM 629 O O . SER A 1 81 ? -1.144 9.220 18.929 1.00 34.31 81 SER A O 1
ATOM 631 N N . PRO A 1 82 ? 0.068 7.971 20.349 1.00 42.47 82 PRO A N 1
ATOM 632 C CA . PRO A 1 82 ? 0.048 6.784 19.496 1.00 42.47 82 PRO A CA 1
ATOM 633 C C . PRO A 1 82 ? -1.403 6.292 19.352 1.00 42.47 82 PRO A C 1
ATOM 635 O O . PRO A 1 82 ? -1.914 5.508 20.151 1.00 42.47 82 PRO A O 1
ATOM 638 N N . MET A 1 83 ? -2.132 6.839 18.382 1.00 57.31 83 MET A N 1
ATOM 639 C CA . MET A 1 83 ? -3.560 6.623 18.220 1.00 57.31 83 MET A CA 1
ATOM 640 C C . MET A 1 83 ? -3.769 5.265 17.561 1.00 57.31 83 MET A C 1
ATOM 642 O O . MET A 1 83 ? -3.593 5.125 16.357 1.00 57.31 83 MET A O 1
ATOM 646 N N . GLY A 1 84 ? -4.161 4.285 18.380 1.00 81.69 84 GLY A N 1
ATOM 647 C CA . GLY A 1 84 ? -4.817 3.026 18.015 1.00 81.69 84 GLY A CA 1
ATOM 648 C C . GLY A 1 84 ? -4.420 2.419 16.668 1.00 81.69 84 GLY A C 1
ATOM 649 O O . GLY A 1 84 ? -5.031 2.723 15.649 1.00 81.69 84 GLY A O 1
ATOM 650 N N . CYS A 1 85 ? -3.451 1.507 16.672 1.00 91.44 85 CYS A N 1
ATOM 651 C CA . CYS A 1 85 ? -3.234 0.597 15.552 1.00 91.44 85 CYS A CA 1
ATOM 652 C C . CYS A 1 85 ? -4.046 -0.682 15.769 1.00 91.44 85 CYS A C 1
ATOM 654 O O . CYS A 1 85 ? -4.043 -1.241 16.872 1.00 91.44 85 CYS A O 1
ATOM 656 N N . TYR A 1 86 ? -4.727 -1.150 14.727 1.00 94.94 86 TYR A N 1
ATOM 657 C CA . TYR A 1 86 ? -5.620 -2.300 14.790 1.00 94.94 86 TYR A CA 1
ATOM 658 C C . TYR A 1 86 ? -5.269 -3.340 13.744 1.00 94.94 86 TYR A C 1
ATOM 660 O O . TYR A 1 86 ? -4.925 -3.008 12.617 1.00 94.94 86 TYR A O 1
ATOM 668 N N . GLN A 1 87 ? -5.429 -4.597 14.130 1.00 96.00 87 GLN A N 1
ATOM 669 C CA . GLN A 1 87 ? -5.433 -5.756 13.249 1.00 96.00 87 GLN A CA 1
ATOM 670 C C . GLN A 1 87 ? -6.733 -6.538 13.449 1.00 96.00 87 GLN A C 1
ATOM 672 O O . GLN A 1 87 ? -7.468 -6.297 14.414 1.00 96.00 87 GLN A O 1
ATOM 677 N N . ILE A 1 88 ? -6.980 -7.536 12.602 1.00 96.81 88 ILE A N 1
ATOM 678 C CA . ILE A 1 88 ? -8.058 -8.496 12.849 1.00 96.81 88 ILE A CA 1
ATOM 679 C C . ILE A 1 88 ? -7.800 -9.222 14.172 1.00 96.81 88 ILE A C 1
ATOM 681 O O . ILE A 1 88 ? -6.715 -9.756 14.419 1.00 96.81 88 ILE A O 1
ATOM 685 N N . GLY A 1 89 ? -8.807 -9.185 15.038 1.00 95.56 89 GLY A N 1
ATOM 686 C CA . GLY A 1 89 ? -8.837 -9.834 16.336 1.00 95.56 89 GLY A CA 1
ATOM 687 C C . GLY A 1 89 ? -9.232 -11.302 16.236 1.00 95.56 89 GLY A C 1
ATOM 688 O O . GLY A 1 89 ? -9.664 -11.802 15.196 1.00 95.56 89 GLY A O 1
ATOM 689 N N . ARG A 1 90 ? -9.068 -12.023 17.347 1.00 94.62 90 ARG A N 1
ATOM 690 C CA . ARG A 1 90 ? -9.240 -13.481 17.388 1.00 94.62 90 ARG A CA 1
ATOM 6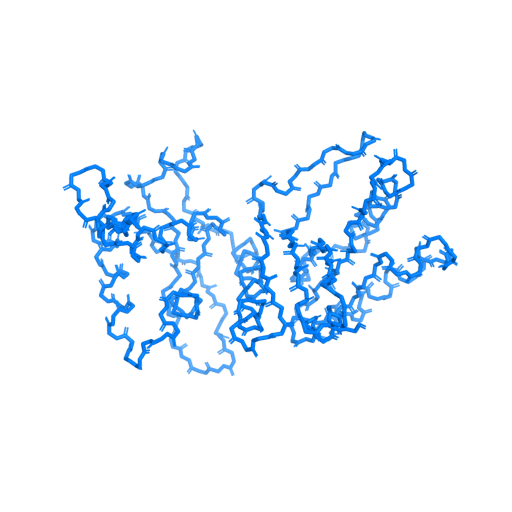91 C C . ARG A 1 90 ? -10.645 -13.927 16.973 1.00 94.62 90 ARG A C 1
ATOM 693 O O . ARG A 1 90 ? -10.754 -14.966 16.329 1.00 94.62 90 ARG A O 1
ATOM 700 N N . ALA A 1 91 ? -11.683 -13.152 17.302 1.00 92.94 91 ALA A N 1
ATOM 701 C CA . ALA A 1 91 ? -13.068 -13.507 16.989 1.00 92.94 91 ALA A CA 1
ATOM 702 C C . ALA A 1 91 ? -13.339 -13.524 15.479 1.00 92.94 91 ALA A C 1
ATOM 704 O O . ALA A 1 91 ? -14.134 -14.336 15.017 1.00 92.94 91 ALA A O 1
ATOM 705 N N . ALA A 1 92 ? -12.649 -12.671 14.712 1.00 93.06 92 ALA A N 1
ATOM 706 C CA . ALA A 1 92 ? -12.846 -12.564 13.269 1.00 93.06 92 ALA A CA 1
ATOM 707 C C . ALA A 1 92 ? -11.741 -13.200 12.415 1.00 93.06 92 ALA A C 1
ATOM 709 O O . ALA A 1 92 ? -11.860 -13.274 11.195 1.00 93.06 92 ALA A O 1
ATOM 710 N N . TRP A 1 93 ? -10.676 -13.698 13.043 1.00 94.00 93 TRP A N 1
ATOM 711 C CA . TRP A 1 93 ? -9.475 -14.168 12.354 1.00 94.00 93 TRP A CA 1
ATOM 712 C C . TRP A 1 93 ? -9.735 -15.274 11.327 1.00 94.00 93 TRP A C 1
ATOM 714 O O . TRP A 1 93 ? -9.267 -15.189 10.193 1.00 94.00 93 TRP A O 1
ATOM 724 N N . LYS A 1 94 ? -10.514 -16.293 11.710 1.00 92.38 94 LYS A N 1
ATOM 725 C CA . LYS A 1 94 ? -10.806 -17.455 10.854 1.00 92.38 94 LYS A CA 1
ATOM 726 C C . LYS A 1 94 ? -11.661 -17.119 9.629 1.00 92.38 94 LYS A C 1
ATOM 728 O O . LYS A 1 94 ? -11.703 -17.916 8.701 1.00 92.38 94 LYS A O 1
ATOM 733 N N . SER A 1 95 ? -12.307 -15.954 9.608 1.00 91.56 95 SER A N 1
ATOM 734 C CA . SER A 1 95 ? -13.088 -15.499 8.453 1.00 91.56 95 SER A CA 1
ATOM 735 C C . SER A 1 95 ? -12.221 -14.920 7.335 1.00 91.56 95 SER A C 1
ATOM 737 O O . SER A 1 95 ? -12.702 -14.773 6.217 1.00 91.56 95 SER A O 1
ATOM 739 N N . PHE A 1 96 ? -10.958 -14.592 7.625 1.00 90.38 96 PHE A N 1
ATOM 740 C CA . PHE A 1 96 ? -10.016 -14.022 6.655 1.00 90.38 96 PHE A CA 1
ATOM 741 C C . PHE A 1 96 ? -8.787 -14.892 6.426 1.00 90.38 96 PHE A C 1
ATOM 743 O O . PHE A 1 96 ? -8.176 -14.816 5.365 1.00 90.38 96 PHE A O 1
ATOM 750 N N . TYR A 1 97 ? -8.399 -15.700 7.414 1.00 90.50 97 TYR A N 1
ATOM 751 C CA . TYR A 1 97 ? -7.148 -16.439 7.367 1.00 90.50 97 TYR A CA 1
ATOM 752 C C . TYR A 1 97 ? -7.322 -17.885 7.828 1.00 90.50 97 TYR A C 1
ATOM 754 O O . TYR A 1 97 ? -7.973 -18.168 8.833 1.00 90.50 97 TYR A O 1
ATOM 762 N N . THR A 1 98 ? -6.641 -18.797 7.138 1.00 90.81 98 THR A N 1
ATOM 763 C CA . THR A 1 98 ? -6.572 -20.227 7.481 1.00 90.81 98 THR A CA 1
ATOM 764 C C . THR A 1 98 ? -5.473 -20.549 8.501 1.00 90.81 98 THR A C 1
ATOM 766 O O . THR A 1 98 ? -5.476 -21.614 9.113 1.00 90.81 98 THR A O 1
ATOM 769 N N . ARG A 1 99 ? -4.531 -19.622 8.719 1.00 90.19 99 ARG A N 1
ATOM 770 C CA . ARG A 1 99 ? -3.394 -19.771 9.645 1.00 90.19 99 ARG A CA 1
ATOM 771 C C . ARG A 1 99 ? -3.765 -19.456 11.104 1.00 90.19 99 ARG A C 1
ATOM 773 O O . ARG A 1 99 ? -4.729 -18.725 11.336 1.00 90.19 99 ARG A O 1
ATOM 780 N N . PRO A 1 100 ? -2.981 -19.911 12.102 1.00 93.00 100 PRO A N 1
ATOM 781 C CA . PRO A 1 100 ? -3.210 -19.574 13.507 1.00 93.00 100 PRO A CA 1
ATOM 782 C C . PRO A 1 100 ? -3.201 -18.064 13.778 1.00 93.00 100 PRO A C 1
ATOM 784 O O . PRO A 1 100 ? -2.457 -17.305 13.150 1.00 93.00 100 PRO A O 1
ATOM 787 N N . TYR A 1 101 ? -4.012 -17.637 14.749 1.00 92.56 101 TYR A N 1
ATOM 788 C CA . TYR A 1 101 ? -4.042 -16.247 15.200 1.00 92.56 101 TYR A CA 1
ATOM 789 C C . TYR A 1 101 ? -2.690 -15.833 15.780 1.00 92.56 101 TYR A C 1
ATOM 791 O O . TYR A 1 101 ? -2.191 -16.465 16.714 1.00 92.56 101 TYR A O 1
ATOM 799 N N . LYS A 1 102 ? -2.132 -14.734 15.268 1.00 90.00 102 LYS A N 1
ATOM 800 C CA . LYS A 1 102 ? -0.892 -14.135 15.765 1.00 90.00 102 LYS A CA 1
ATOM 801 C C . LYS A 1 102 ? -1.035 -12.618 15.809 1.00 90.00 102 LYS A C 1
ATOM 803 O O . LYS A 1 102 ? -1.445 -11.999 14.828 1.00 90.00 102 LYS A O 1
ATOM 808 N N . VAL A 1 103 ? -0.678 -12.027 16.946 1.00 87.06 103 VAL A N 1
ATOM 809 C CA . VAL A 1 103 ? -0.583 -10.568 17.072 1.00 87.06 103 VAL A CA 1
ATOM 810 C C . VAL A 1 103 ? 0.658 -10.092 16.320 1.00 87.06 103 VAL A C 1
ATOM 812 O O . VAL A 1 103 ? 1.724 -10.706 16.410 1.00 87.06 103 VAL A O 1
ATOM 815 N N . MET A 1 104 ? 0.514 -9.013 15.560 1.00 87.31 104 MET A N 1
ATOM 816 C CA . MET A 1 104 ? 1.602 -8.318 14.896 1.00 87.31 104 MET A CA 1
ATOM 817 C C . MET A 1 104 ? 2.579 -7.820 15.959 1.00 87.31 104 MET A C 1
ATOM 819 O O . MET A 1 104 ? 2.242 -6.963 16.771 1.00 87.31 104 MET A O 1
ATOM 823 N N . GLY A 1 105 ? 3.777 -8.398 15.964 1.00 84.06 105 GLY A N 1
ATOM 824 C CA . GLY A 1 105 ? 4.828 -8.078 16.932 1.00 84.06 105 GLY A CA 1
ATOM 825 C C . GLY A 1 105 ? 6.123 -7.574 16.304 1.00 84.06 105 GLY A C 1
ATOM 826 O O . GLY A 1 105 ? 7.006 -7.153 17.037 1.00 84.06 105 GLY A O 1
ATOM 827 N N . ASN A 1 106 ? 6.255 -7.618 14.972 1.00 88.50 106 ASN A N 1
ATOM 828 C CA . ASN A 1 106 ? 7.442 -7.129 14.271 1.00 88.50 106 ASN A CA 1
ATOM 829 C C . ASN A 1 106 ? 7.220 -5.657 13.854 1.00 88.50 106 ASN A C 1
ATOM 831 O O . ASN A 1 106 ? 6.337 -5.413 13.027 1.00 88.50 106 ASN A O 1
ATOM 835 N N . PRO A 1 107 ? 8.000 -4.696 14.390 1.00 87.31 107 PRO A N 1
ATOM 836 C CA . PRO A 1 107 ? 7.870 -3.283 14.040 1.00 87.31 107 PRO A CA 1
ATOM 837 C C . PRO A 1 107 ? 8.139 -2.985 12.570 1.00 87.31 107 PRO A C 1
ATOM 839 O O . PRO A 1 107 ? 7.351 -2.274 11.961 1.00 87.31 107 PRO A O 1
ATOM 842 N N . LEU A 1 108 ? 9.180 -3.571 11.971 1.00 87.81 108 LEU A N 1
ATOM 843 C CA . LEU A 1 108 ? 9.518 -3.345 10.561 1.00 87.81 108 LEU A CA 1
ATOM 844 C C . LEU A 1 108 ? 8.373 -3.782 9.646 1.00 87.81 108 LEU A C 1
ATOM 846 O O . LEU A 1 108 ? 7.925 -3.019 8.796 1.00 87.81 108 LEU A O 1
ATOM 850 N N . LYS A 1 109 ? 7.809 -4.971 9.903 1.00 90.00 109 LYS A N 1
ATOM 851 C CA . LYS A 1 109 ? 6.640 -5.458 9.159 1.00 90.00 109 LYS A CA 1
ATOM 852 C C . LYS A 1 109 ? 5.428 -4.541 9.326 1.00 90.00 109 LYS A C 1
ATOM 854 O O . LYS A 1 109 ? 4.678 -4.340 8.373 1.00 90.00 109 LYS A O 1
ATOM 859 N N . LEU A 1 110 ? 5.212 -4.018 10.533 1.00 91.12 110 LEU A N 1
ATOM 860 C CA . LEU A 1 110 ? 4.124 -3.082 10.789 1.00 91.12 110 LEU A CA 1
ATOM 861 C C . LEU A 1 110 ? 4.339 -1.763 10.039 1.00 91.12 110 LEU A C 1
ATOM 863 O O . LEU A 1 110 ? 3.401 -1.288 9.416 1.00 91.12 110 LEU A O 1
ATOM 867 N N . HIS A 1 111 ? 5.548 -1.198 10.047 1.00 90.38 111 HIS A N 1
ATOM 868 C CA . HIS A 1 111 ? 5.862 0.022 9.296 1.00 90.38 111 HIS A CA 1
ATOM 869 C C . HIS A 1 111 ? 5.613 -0.148 7.805 1.00 90.38 111 HIS A C 1
ATOM 871 O O . HIS A 1 111 ? 4.900 0.665 7.226 1.00 90.38 111 HIS A O 1
ATOM 877 N N . HIS A 1 112 ? 6.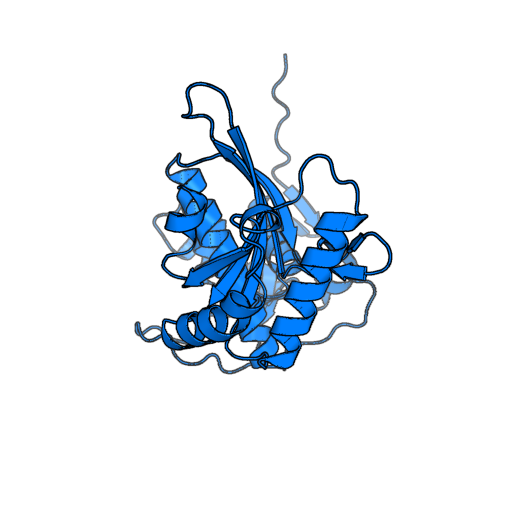101 -1.246 7.229 1.00 92.94 112 HIS A N 1
ATOM 878 C CA . HIS A 1 112 ? 5.842 -1.605 5.836 1.00 92.94 112 HIS A CA 1
ATOM 879 C C . HIS A 1 112 ? 4.343 -1.691 5.536 1.00 92.94 112 HIS A C 1
ATOM 881 O O . HIS A 1 112 ? 3.826 -0.992 4.672 1.00 92.94 112 HIS A O 1
ATOM 887 N N . THR A 1 113 ? 3.613 -2.462 6.347 1.00 94.06 113 THR A N 1
ATOM 888 C CA . THR A 1 113 ? 2.153 -2.620 6.235 1.00 94.06 113 THR A CA 1
ATOM 889 C C . THR A 1 113 ? 1.423 -1.271 6.234 1.00 94.06 113 THR A C 1
ATOM 891 O O . THR A 1 113 ? 0.528 -1.036 5.421 1.00 94.06 113 THR A O 1
ATOM 894 N N . LEU A 1 114 ? 1.792 -0.378 7.155 1.00 94.62 114 LEU A N 1
ATOM 895 C CA . LEU A 1 114 ? 1.165 0.934 7.272 1.00 94.62 114 LEU A CA 1
ATOM 896 C C . LEU A 1 114 ? 1.545 1.854 6.103 1.00 94.62 114 LEU A C 1
ATOM 898 O O . LEU A 1 114 ? 0.678 2.584 5.635 1.00 94.62 114 LEU A O 1
ATOM 902 N N . ALA A 1 115 ? 2.776 1.784 5.595 1.00 95.00 115 ALA A N 1
ATOM 903 C CA . ALA A 1 115 ? 3.219 2.577 4.450 1.00 95.00 115 ALA A CA 1
ATOM 904 C C . ALA A 1 115 ? 2.508 2.177 3.144 1.00 95.00 115 ALA A C 1
ATOM 906 O O . ALA A 1 115 ? 2.085 3.043 2.374 1.00 95.00 115 ALA A O 1
ATOM 907 N N . VAL A 1 116 ? 2.279 0.877 2.930 1.00 97.19 116 VAL A N 1
ATOM 908 C CA . VAL A 1 116 ? 1.465 0.377 1.807 1.00 97.19 116 VAL A CA 1
ATOM 909 C C . VAL A 1 116 ? 0.023 0.888 1.908 1.00 97.19 116 VAL A C 1
ATOM 911 O O . VAL A 1 116 ? -0.568 1.318 0.913 1.00 97.19 116 VAL A O 1
ATOM 914 N N . ALA A 1 117 ? -0.546 0.910 3.117 1.00 97.12 117 ALA A N 1
ATOM 915 C CA . ALA A 1 117 ? -1.865 1.496 3.343 1.00 97.12 117 ALA A CA 1
ATOM 916 C C . ALA A 1 117 ? -1.894 3.009 3.069 1.00 97.12 117 ALA A C 1
ATOM 918 O O . ALA A 1 117 ? -2.862 3.494 2.481 1.00 97.12 117 ALA A O 1
ATOM 919 N N . ASP A 1 118 ? -0.846 3.750 3.441 1.00 96.06 118 ASP A N 1
ATOM 920 C CA . ASP A 1 118 ? -0.730 5.182 3.144 1.00 96.06 118 ASP A CA 1
ATOM 921 C C . ASP A 1 118 ? -0.680 5.450 1.633 1.00 96.06 118 ASP A C 1
ATOM 923 O O . ASP A 1 118 ? -1.341 6.377 1.160 1.00 96.06 118 ASP A O 1
ATOM 927 N N . ALA A 1 119 ? 0.014 4.607 0.859 1.00 96.88 119 ALA A N 1
ATOM 928 C CA . ALA A 1 119 ? 0.054 4.721 -0.600 1.00 96.88 119 ALA A CA 1
ATOM 929 C C . ALA A 1 119 ? -1.350 4.534 -1.204 1.00 96.88 119 ALA A C 1
ATOM 931 O O . ALA A 1 119 ? -1.822 5.350 -1.999 1.00 96.88 119 ALA A O 1
ATOM 932 N N . TYR A 1 120 ? -2.084 3.511 -0.756 1.00 97.81 120 TYR A N 1
ATOM 933 C CA . TYR A 1 120 ? -3.469 3.311 -1.185 1.00 97.81 120 TYR A CA 1
ATOM 934 C C . TYR A 1 120 ? -4.403 4.457 -0.759 1.00 97.81 120 TYR A C 1
ATOM 936 O O . TYR A 1 120 ? -5.303 4.845 -1.505 1.00 97.81 120 TYR A O 1
ATOM 944 N N . ILE A 1 121 ? -4.202 5.032 0.428 1.00 96.88 121 ILE A N 1
ATOM 945 C CA . ILE A 1 121 ? -4.984 6.181 0.897 1.00 96.88 121 ILE A CA 1
ATOM 946 C C . ILE A 1 121 ? -4.766 7.399 0.005 1.00 96.88 121 ILE A C 1
ATOM 948 O O . ILE A 1 121 ? -5.750 8.056 -0.338 1.00 96.88 121 ILE A O 1
ATOM 952 N N . ALA A 1 122 ? -3.526 7.683 -0.395 1.00 96.44 122 ALA A N 1
ATOM 953 C CA . ALA A 1 122 ? -3.229 8.775 -1.318 1.00 96.44 122 ALA A CA 1
ATOM 954 C C . ALA A 1 122 ? -3.949 8.577 -2.664 1.00 96.44 122 ALA A C 1
ATOM 956 O O . ALA A 1 122 ? -4.608 9.499 -3.148 1.00 96.44 122 ALA A O 1
ATOM 957 N N . LEU A 1 123 ? -3.958 7.349 -3.198 1.00 96.69 123 LEU A N 1
ATOM 958 C CA . LEU A 1 123 ? -4.726 7.005 -4.401 1.00 96.69 123 LEU A CA 1
ATOM 959 C C . LEU A 1 123 ? -6.235 7.240 -4.214 1.00 96.69 123 LEU A C 1
ATOM 961 O O . LEU A 1 123 ? -6.881 7.837 -5.072 1.00 96.69 123 LEU A O 1
ATOM 965 N N . LYS A 1 124 ? -6.812 6.835 -3.074 1.00 96.81 124 LYS A N 1
ATOM 966 C CA . LY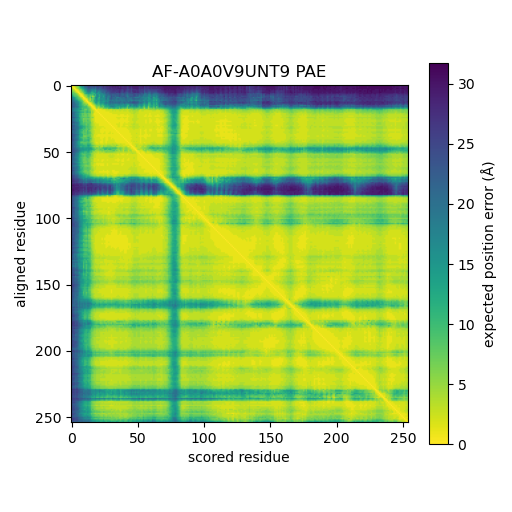S A 1 124 ? -8.237 7.077 -2.772 1.00 96.81 124 LYS A CA 1
ATOM 967 C C . LYS A 1 124 ? -8.573 8.551 -2.579 1.00 96.81 124 LYS A C 1
ATOM 969 O O . LYS A 1 124 ? -9.699 8.958 -2.856 1.00 96.81 124 LYS A O 1
ATOM 974 N N . GLN A 1 125 ? -7.642 9.348 -2.070 1.00 95.44 125 GLN A N 1
ATOM 975 C CA . GLN A 1 125 ? -7.822 10.794 -1.962 1.00 95.44 125 GLN A CA 1
ATOM 976 C C . GLN A 1 125 ? -7.815 11.446 -3.345 1.00 95.44 125 GLN A C 1
ATOM 978 O O . GLN A 1 125 ? -8.701 12.252 -3.622 1.00 95.44 125 GLN A O 1
ATOM 983 N N . ALA A 1 126 ? -6.890 11.049 -4.220 1.00 94.56 126 ALA A N 1
ATOM 984 C CA . ALA A 1 126 ? -6.833 11.527 -5.598 1.00 94.56 126 ALA A CA 1
ATOM 985 C C . ALA A 1 126 ? -8.081 11.128 -6.404 1.00 94.56 126 ALA A C 1
ATOM 987 O O . ALA A 1 126 ? -8.662 11.971 -7.084 1.00 94.56 126 ALA A O 1
ATOM 988 N N . GLU A 1 127 ? -8.568 9.893 -6.247 1.00 95.38 127 GLU A N 1
ATOM 989 C CA . GLU A 1 127 ? -9.834 9.459 -6.851 1.00 95.38 127 GLU A CA 1
ATOM 990 C C . GLU A 1 127 ? -11.007 10.346 -6.410 1.00 95.38 127 GLU A C 1
ATOM 992 O O . GLU A 1 127 ? -11.798 10.804 -7.229 1.00 95.38 127 GLU A O 1
ATOM 997 N N . ARG A 1 128 ? -11.111 10.655 -5.111 1.00 95.06 128 ARG A N 1
ATOM 998 C CA . ARG A 1 128 ? -12.166 11.549 -4.594 1.00 95.06 128 ARG A CA 1
ATOM 999 C C . ARG A 1 128 ? -12.039 12.982 -5.088 1.00 95.06 128 ARG A C 1
ATOM 1001 O O . ARG A 1 128 ? -13.050 13.674 -5.160 1.00 95.06 128 ARG A O 1
ATOM 1008 N N . ALA A 1 129 ? -10.820 13.423 -5.379 1.00 93.69 129 ALA A N 1
ATOM 1009 C CA . ALA A 1 129 ? -10.555 14.714 -5.998 1.00 93.69 129 ALA A CA 1
ATOM 1010 C C . ALA A 1 129 ? -10.851 14.717 -7.510 1.00 93.69 129 ALA A C 1
ATOM 1012 O O . ALA A 1 129 ? -10.736 15.764 -8.137 1.00 93.69 129 ALA A O 1
ATOM 1013 N N . GLY A 1 130 ? -11.248 13.576 -8.088 1.00 92.44 130 GLY A N 1
ATOM 1014 C CA . GLY A 1 130 ? -11.604 13.448 -9.498 1.00 92.44 130 GLY A CA 1
ATOM 1015 C C . GLY A 1 130 ? -10.415 13.218 -10.428 1.00 92.44 130 GLY A C 1
ATOM 1016 O O . GLY A 1 130 ? -10.574 13.369 -11.633 1.00 92.44 130 GLY A O 1
ATOM 1017 N N . ALA A 1 131 ? -9.234 12.864 -9.906 1.00 92.06 131 ALA A N 1
ATOM 1018 C CA . ALA A 1 131 ? -8.043 12.654 -10.734 1.00 92.06 131 ALA A CA 1
ATOM 1019 C C . ALA A 1 131 ? -8.163 11.422 -11.653 1.00 92.06 131 ALA A C 1
ATOM 1021 O O . ALA A 1 131 ? -7.678 11.442 -12.776 1.00 92.06 131 ALA A O 1
ATOM 1022 N N . PHE A 1 132 ? -8.793 10.353 -11.166 1.00 94.25 132 PHE A N 1
ATOM 1023 C CA . PHE A 1 132 ? -9.050 9.094 -11.876 1.00 94.25 132 PHE A CA 1
ATOM 1024 C C . PHE A 1 132 ? -10.072 8.270 -11.084 1.00 94.25 132 PHE A C 1
ATOM 1026 O O . PHE A 1 132 ? -10.428 8.624 -9.962 1.00 94.25 132 PHE A O 1
ATOM 1033 N N . LYS A 1 133 ? -10.479 7.118 -11.619 1.00 95.69 133 LYS A N 1
ATOM 1034 C CA . LYS A 1 133 ? -11.206 6.063 -10.901 1.00 95.69 133 LYS A CA 1
ATOM 1035 C C . LYS A 1 133 ? -10.310 4.860 -10.646 1.00 95.69 133 LYS A C 1
ATOM 1037 O O . LYS A 1 133 ? -9.614 4.408 -11.551 1.00 95.69 133 LYS A O 1
ATOM 1042 N N . ILE A 1 134 ? -10.349 4.302 -9.439 1.00 97.00 134 ILE A N 1
ATOM 1043 C CA . ILE A 1 134 ? -9.710 3.018 -9.140 1.00 97.00 134 ILE A CA 1
ATOM 1044 C C . ILE A 1 134 ? -10.672 1.909 -9.571 1.00 97.00 134 ILE A C 1
ATOM 1046 O O . ILE A 1 134 ? -11.667 1.635 -8.902 1.00 97.00 134 ILE A O 1
ATOM 1050 N N . SER A 1 135 ? -10.366 1.265 -10.695 1.00 96.88 135 SER A N 1
ATOM 1051 C CA . SER A 1 135 ? -11.129 0.135 -11.238 1.00 96.88 135 SER A CA 1
ATOM 1052 C C . SER A 1 135 ? -10.936 -1.121 -10.388 1.00 96.88 135 SER A C 1
ATOM 1054 O O . SER A 1 135 ? -11.899 -1.789 -10.009 1.00 96.88 135 SER A O 1
ATOM 1056 N N . HIS A 1 136 ? -9.684 -1.427 -10.040 1.00 96.50 136 HIS A N 1
ATOM 1057 C CA . HIS A 1 136 ? -9.336 -2.596 -9.236 1.00 96.50 136 HIS A CA 1
ATOM 1058 C C . HIS A 1 136 ? -8.056 -2.362 -8.436 1.00 96.50 136 HIS A C 1
ATOM 1060 O O . HIS A 1 136 ? -7.189 -1.591 -8.842 1.00 96.50 136 HIS A O 1
ATOM 1066 N N . TYR A 1 137 ? -7.912 -3.060 -7.309 1.00 97.69 137 TYR A N 1
ATOM 1067 C CA . TYR A 1 137 ? -6.656 -3.097 -6.563 1.00 97.69 137 TYR A CA 1
ATOM 1068 C C . TYR A 1 137 ? -6.454 -4.427 -5.830 1.00 97.69 137 TYR A C 1
ATOM 1070 O O . TYR A 1 137 ? -7.411 -5.130 -5.482 1.00 97.69 137 TYR A O 1
ATOM 1078 N N . ARG A 1 138 ? -5.193 -4.773 -5.567 1.00 97.25 138 ARG A N 1
ATOM 1079 C CA . ARG A 1 138 ? -4.798 -5.945 -4.771 1.00 97.25 138 ARG A CA 1
ATOM 1080 C C . ARG A 1 138 ? -3.637 -5.587 -3.853 1.00 97.25 138 ARG A C 1
ATOM 1082 O O . ARG A 1 138 ? -2.819 -4.757 -4.215 1.00 97.25 138 ARG A O 1
ATOM 1089 N N . THR A 1 139 ? -3.568 -6.232 -2.700 1.00 96.50 139 THR A N 1
ATOM 1090 C CA . THR A 1 139 ? -2.432 -6.167 -1.767 1.00 96.50 139 THR A CA 1
ATOM 1091 C C . THR A 1 139 ? -1.927 -7.579 -1.520 1.00 96.50 139 THR A C 1
ATOM 1093 O O . THR A 1 139 ? -2.610 -8.540 -1.884 1.00 96.50 139 THR A O 1
ATOM 1096 N N . GLU A 1 140 ? -0.782 -7.729 -0.863 1.00 92.62 140 GLU A N 1
ATOM 1097 C CA . GLU A 1 140 ? -0.309 -9.056 -0.469 1.00 92.62 140 GLU A CA 1
ATOM 1098 C C . GLU A 1 140 ? -1.345 -9.825 0.382 1.00 92.62 140 GLU A C 1
ATOM 1100 O O . GLU A 1 140 ? -2.011 -9.233 1.242 1.00 92.62 140 GLU A O 1
ATOM 1105 N N . PRO A 1 141 ? -1.478 -11.153 0.197 1.00 91.81 141 PRO A N 1
ATOM 1106 C CA . PRO A 1 141 ? -0.756 -12.003 -0.760 1.00 91.81 141 PRO A CA 1
ATOM 1107 C C . PRO A 1 141 ? -1.419 -12.084 -2.151 1.00 91.81 141 PRO A C 1
ATOM 1109 O O . PRO A 1 141 ? -0.937 -12.807 -3.015 1.00 91.81 141 PRO A O 1
ATOM 1112 N N . ASP A 1 142 ? -2.524 -11.369 -2.394 1.00 94.12 142 ASP A N 1
ATOM 1113 C CA . ASP A 1 142 ? -3.302 -11.448 -3.647 1.00 94.12 142 ASP A CA 1
ATOM 1114 C C . ASP A 1 142 ? -2.554 -10.871 -4.870 1.00 94.12 142 ASP A C 1
ATOM 1116 O O . ASP A 1 142 ? -3.027 -10.999 -6.007 1.00 94.12 142 ASP A O 1
ATOM 1120 N N . THR A 1 143 ? -1.437 -10.181 -4.633 1.00 96.19 143 THR A N 1
ATOM 1121 C CA . THR A 1 143 ? -0.501 -9.650 -5.633 1.00 96.19 143 THR A CA 1
ATOM 1122 C C . THR A 1 143 ? 0.583 -10.641 -6.042 1.00 96.19 143 THR A C 1
ATOM 1124 O O . THR A 1 143 ? 1.284 -10.360 -7.007 1.00 96.19 143 THR A O 1
ATOM 1127 N N . TRP A 1 144 ? 0.739 -11.772 -5.348 1.00 96.00 144 TRP A N 1
ATOM 1128 C CA . TRP A 1 144 ? 1.784 -12.745 -5.661 1.00 96.00 144 TRP A CA 1
ATOM 1129 C C . TRP A 1 144 ? 1.460 -13.483 -6.961 1.00 96.00 144 TRP A C 1
ATOM 1131 O O . TRP A 1 144 ? 0.351 -13.992 -7.144 1.00 96.00 144 TRP A O 1
ATOM 1141 N N . LEU A 1 145 ? 2.424 -13.511 -7.876 1.00 95.38 145 LEU A N 1
ATOM 1142 C CA . LEU A 1 145 ? 2.259 -13.997 -9.243 1.00 95.38 145 LEU A CA 1
ATOM 1143 C C . LEU A 1 145 ? 3.489 -14.810 -9.650 1.00 95.38 145 LEU A C 1
ATOM 1145 O O . LEU A 1 145 ? 4.606 -14.441 -9.305 1.00 95.38 145 LEU A O 1
ATOM 1149 N N . ASP A 1 146 ? 3.288 -15.870 -10.428 1.00 96.38 146 ASP A N 1
ATOM 1150 C CA . ASP A 1 146 ? 4.357 -16.526 -11.187 1.00 96.38 146 ASP A CA 1
ATOM 1151 C C . ASP A 1 146 ? 4.174 -16.156 -12.660 1.00 96.38 146 ASP A C 1
ATOM 1153 O O . ASP A 1 146 ? 3.117 -16.416 -13.246 1.00 96.38 146 ASP A O 1
ATOM 1157 N N . ILE A 1 147 ? 5.169 -15.481 -13.236 1.00 96.00 147 ILE A N 1
ATOM 1158 C CA . ILE A 1 147 ? 5.155 -15.056 -14.635 1.00 96.00 147 ILE A CA 1
ATOM 1159 C C . ILE A 1 147 ? 6.434 -15.554 -15.286 1.00 96.00 147 ILE A C 1
ATOM 1161 O O . ILE A 1 147 ? 7.525 -15.139 -14.915 1.00 96.00 147 ILE A O 1
ATOM 1165 N N . ALA A 1 148 ? 6.301 -16.432 -16.281 1.00 95.56 148 ALA A N 1
ATOM 1166 C CA . ALA A 1 148 ? 7.440 -17.043 -16.967 1.00 95.56 148 ALA A CA 1
ATOM 1167 C C . ALA A 1 148 ? 8.448 -17.721 -16.008 1.00 95.56 148 ALA A C 1
ATOM 1169 O O . ALA A 1 148 ? 9.648 -17.706 -16.268 1.00 95.56 148 ALA A O 1
ATOM 1170 N N . GLY A 1 149 ? 7.980 -18.316 -14.903 1.00 95.50 149 GLY A N 1
ATOM 1171 C CA . GLY A 1 149 ? 8.829 -19.031 -13.947 1.00 95.50 149 GLY A CA 1
ATOM 1172 C C . GLY A 1 149 ? 9.578 -18.133 -12.960 1.00 95.50 149 GLY A C 1
ATOM 1173 O O . GLY A 1 149 ? 10.424 -18.635 -12.219 1.00 95.50 149 GLY A O 1
ATOM 1174 N N . VAL A 1 150 ? 9.296 -16.824 -12.940 1.00 96.31 150 VAL A N 1
ATOM 1175 C CA . VAL A 1 150 ? 9.767 -15.913 -11.889 1.00 96.31 150 VAL A CA 1
ATOM 1176 C C . VAL A 1 150 ? 8.606 -15.470 -11.008 1.00 96.31 150 VAL A C 1
ATOM 1178 O O . VAL A 1 150 ? 7.541 -15.079 -11.489 1.00 96.31 150 VAL A O 1
ATOM 1181 N N . GLU A 1 151 ? 8.826 -15.524 -9.697 1.00 96.88 151 GLU A N 1
ATOM 1182 C CA . GLU A 1 151 ? 7.852 -15.070 -8.714 1.00 96.88 151 GLU A CA 1
ATOM 1183 C C . GLU A 1 151 ? 7.956 -13.551 -8.525 1.00 96.88 151 GLU A C 1
ATOM 1185 O O . GLU A 1 151 ? 9.016 -13.026 -8.182 1.00 96.88 151 GLU A O 1
ATOM 1190 N N . LEU A 1 152 ? 6.840 -12.849 -8.713 1.00 97.31 152 LEU A N 1
ATOM 1191 C CA . LEU A 1 152 ? 6.689 -11.427 -8.424 1.00 97.31 152 LEU A CA 1
ATOM 1192 C C . LEU A 1 152 ? 5.797 -11.249 -7.198 1.00 97.31 152 LEU A C 1
ATOM 1194 O O . LEU A 1 152 ? 4.743 -11.880 -7.085 1.00 97.31 152 LEU A O 1
ATOM 1198 N N . ARG A 1 153 ? 6.197 -10.350 -6.296 1.00 97.00 153 ARG A N 1
ATOM 1199 C CA . ARG A 1 153 ? 5.433 -10.009 -5.088 1.00 97.00 153 ARG A CA 1
ATOM 1200 C C . ARG A 1 153 ? 5.318 -8.490 -4.900 1.00 97.00 153 ARG A C 1
ATOM 1202 O O . ARG A 1 153 ? 5.861 -7.975 -3.931 1.00 97.00 153 ARG A O 1
ATOM 1209 N N . PRO A 1 154 ? 4.620 -7.776 -5.803 1.00 97.69 154 PRO A N 1
ATOM 1210 C CA . PRO A 1 154 ? 4.317 -6.367 -5.587 1.00 97.69 154 PRO A CA 1
ATOM 1211 C C . PRO A 1 154 ? 3.559 -6.161 -4.276 1.00 97.69 154 PRO A C 1
ATOM 1213 O O . PRO A 1 154 ? 2.643 -6.928 -3.964 1.00 97.69 154 PRO A O 1
ATOM 1216 N N . ASP A 1 155 ? 3.836 -5.079 -3.559 1.00 97.62 155 ASP A N 1
ATOM 1217 C CA . ASP A 1 155 ? 3.113 -4.758 -2.324 1.00 97.62 155 ASP A CA 1
ATOM 1218 C C . ASP A 1 155 ? 1.659 -4.354 -2.596 1.00 97.62 155 ASP A C 1
ATOM 1220 O O . ASP A 1 155 ? 0.731 -4.695 -1.849 1.00 97.62 155 ASP A O 1
ATOM 1224 N N . LEU A 1 156 ? 1.455 -3.615 -3.689 1.00 98.25 156 LEU A N 1
ATOM 1225 C CA . LEU A 1 156 ? 0.160 -3.097 -4.109 1.00 98.25 156 LEU A CA 1
ATOM 1226 C C . LEU A 1 156 ? 0.066 -3.097 -5.636 1.00 98.25 156 LEU A C 1
ATOM 1228 O O . LEU A 1 156 ? 0.914 -2.558 -6.334 1.00 98.25 156 LEU A O 1
ATOM 1232 N N . TYR A 1 157 ? -1.009 -3.669 -6.161 1.00 98.19 157 TYR A N 1
ATOM 1233 C CA . TYR A 1 157 ? -1.408 -3.511 -7.556 1.00 98.19 157 TYR A CA 1
ATOM 1234 C C . TYR A 1 157 ? -2.593 -2.560 -7.641 1.00 98.19 157 TYR A C 1
ATOM 1236 O O . TYR A 1 157 ? -3.550 -2.726 -6.876 1.00 98.19 157 TYR A O 1
ATOM 1244 N N . VAL A 1 158 ? -2.578 -1.639 -8.606 1.00 97.75 158 VAL A N 1
ATOM 1245 C CA . VAL A 1 158 ? -3.728 -0.788 -8.928 1.00 97.75 158 VAL A CA 1
ATOM 1246 C C . VAL A 1 158 ? -3.978 -0.676 -10.427 1.00 97.75 158 VAL A C 1
ATOM 1248 O O . VAL A 1 158 ? -3.061 -0.601 -11.241 1.00 97.75 158 VAL A O 1
ATOM 1251 N N . ASP A 1 159 ? -5.261 -0.657 -10.764 1.00 96.75 159 ASP A N 1
ATOM 1252 C CA . ASP A 1 159 ? -5.809 -0.446 -12.096 1.00 96.75 159 ASP A CA 1
ATOM 1253 C C . ASP A 1 159 ? -6.626 0.845 -12.069 1.00 96.75 159 ASP A C 1
ATOM 1255 O O . ASP A 1 159 ? -7.662 0.918 -11.398 1.00 96.75 159 ASP A O 1
ATOM 1259 N N . LEU A 1 160 ? -6.118 1.873 -12.742 1.00 96.06 160 LEU A N 1
ATOM 1260 C CA . LEU A 1 160 ? -6.677 3.217 -12.749 1.00 96.06 160 LEU A CA 1
ATOM 1261 C C . LEU A 1 160 ? -7.297 3.520 -14.112 1.00 96.06 160 LEU A C 1
ATOM 1263 O O . LEU A 1 160 ? -6.760 3.139 -15.151 1.00 96.06 160 LEU A O 1
ATOM 1267 N N . ILE A 1 161 ? -8.409 4.247 -14.103 1.00 94.94 161 ILE A N 1
ATOM 1268 C CA . ILE A 1 161 ? -9.064 4.769 -15.301 1.00 94.94 161 ILE A CA 1
ATOM 1269 C C . ILE A 1 161 ? -9.091 6.289 -15.185 1.00 94.94 161 ILE A C 1
ATOM 1271 O O . ILE A 1 161 ? -9.780 6.831 -14.322 1.00 94.94 161 ILE A O 1
ATOM 1275 N N . ASP A 1 162 ? -8.349 6.966 -16.053 1.00 90.00 162 ASP A N 1
ATOM 1276 C CA . ASP A 1 162 ? -8.475 8.405 -16.251 1.00 90.00 162 ASP A CA 1
ATOM 1277 C C . ASP A 1 162 ? -9.645 8.663 -17.205 1.00 90.00 162 ASP A C 1
ATOM 1279 O O . ASP A 1 162 ? -9.588 8.320 -18.387 1.00 90.00 162 ASP A O 1
ATOM 1283 N N . GLU A 1 163 ? -10.732 9.208 -16.664 1.00 86.25 163 GLU A N 1
ATOM 1284 C CA . GLU A 1 163 ? -11.945 9.539 -17.415 1.00 86.25 163 GLU A CA 1
ATOM 1285 C C . GLU A 1 163 ? -11.974 10.985 -17.927 1.00 86.25 163 GLU A C 1
ATOM 1287 O O . GLU A 1 163 ? -12.906 11.347 -18.641 1.00 86.25 163 GLU A O 1
ATOM 1292 N N . ASN A 1 164 ? -10.972 11.798 -17.576 1.00 83.06 164 ASN A N 1
ATOM 1293 C CA . ASN A 1 164 ? -10.888 13.203 -17.976 1.00 83.06 164 ASN A CA 1
ATOM 1294 C C . ASN A 1 164 ? -10.091 13.408 -19.273 1.00 83.06 164 ASN A C 1
ATOM 1296 O O . ASN A 1 164 ? -10.133 14.493 -19.854 1.00 83.06 164 ASN A O 1
ATOM 1300 N N . ALA A 1 165 ? -9.349 12.394 -19.718 1.00 77.94 165 ALA A N 1
ATOM 1301 C CA . ALA A 1 165 ? -8.660 12.405 -21.002 1.00 77.94 165 ALA A CA 1
ATOM 1302 C C . ALA A 1 165 ? -9.657 12.389 -22.182 1.00 77.94 165 ALA A C 1
ATOM 1304 O O . ALA A 1 165 ? -10.793 11.937 -22.037 1.00 77.94 165 ALA A O 1
ATOM 1305 N N . GLU A 1 166 ? -9.225 12.834 -23.373 1.00 80.50 166 GLU A N 1
ATOM 1306 C CA . GLU A 1 166 ? -10.068 12.847 -24.590 1.00 80.50 166 GLU A CA 1
ATOM 1307 C C . GLU A 1 166 ? -10.689 11.471 -24.902 1.00 80.50 166 GLU A C 1
ATOM 1309 O O . GLU A 1 166 ? -11.794 11.386 -25.440 1.00 80.50 166 GLU A O 1
ATOM 1314 N N . ALA A 1 167 ? -9.998 10.396 -24.513 1.00 83.62 167 ALA A N 1
ATOM 1315 C CA . ALA A 1 167 ? -10.520 9.039 -24.449 1.00 83.62 167 ALA A CA 1
ATOM 1316 C C . ALA A 1 167 ? -10.124 8.390 -23.108 1.00 83.62 167 ALA A C 1
ATOM 1318 O O . ALA A 1 167 ? -8.995 8.611 -22.661 1.00 83.62 167 ALA A O 1
ATOM 1319 N N . PRO A 1 168 ? -10.988 7.556 -22.484 1.00 85.25 168 PRO A N 1
ATOM 1320 C CA . PRO A 1 168 ? -10.674 6.914 -21.212 1.00 85.25 168 PRO A CA 1
ATOM 1321 C C . PRO A 1 168 ? -9.363 6.131 -21.275 1.00 85.25 168 PRO A C 1
ATOM 1323 O O . PRO A 1 168 ? -9.234 5.179 -22.050 1.00 85.25 168 PRO A O 1
ATOM 1326 N N . MET A 1 169 ? -8.399 6.511 -20.439 1.00 89.12 169 MET A N 1
ATOM 1327 C CA . MET A 1 169 ? -7.074 5.903 -20.439 1.00 89.12 169 MET A CA 1
ATOM 1328 C C . MET A 1 169 ? -6.899 5.002 -19.224 1.00 89.12 169 MET A C 1
ATOM 1330 O O . MET A 1 169 ? -6.996 5.442 -18.079 1.00 89.12 169 MET A O 1
ATOM 1334 N N . ARG A 1 170 ? -6.622 3.721 -19.478 1.00 93.00 170 ARG A N 1
ATOM 1335 C CA . ARG A 1 170 ? -6.343 2.741 -18.427 1.00 93.00 170 ARG A CA 1
ATOM 1336 C C . ARG A 1 170 ? -4.850 2.719 -18.117 1.00 93.00 170 ARG A C 1
ATOM 1338 O O . ARG A 1 170 ? -4.046 2.516 -19.023 1.00 93.00 170 ARG A O 1
ATOM 1345 N N . ARG A 1 171 ? -4.487 2.872 -16.845 1.00 93.44 171 ARG A N 1
ATOM 1346 C CA . ARG A 1 171 ? -3.100 2.847 -16.360 1.00 93.44 171 ARG A CA 1
ATOM 1347 C C . ARG A 1 171 ? -2.951 1.776 -15.281 1.00 93.44 171 ARG A C 1
ATOM 1349 O O . ARG A 1 171 ? -3.742 1.726 -14.341 1.00 93.44 171 ARG A O 1
ATOM 1356 N N . LEU A 1 172 ? -1.962 0.899 -15.435 1.00 95.69 172 LEU A N 1
ATOM 1357 C CA . LEU A 1 172 ? -1.730 -0.236 -14.540 1.00 95.69 172 LEU A CA 1
ATOM 1358 C C . LEU A 1 172 ? -0.418 -0.044 -13.791 1.00 95.69 172 LEU A C 1
ATOM 1360 O O . LEU A 1 172 ? 0.609 0.188 -14.428 1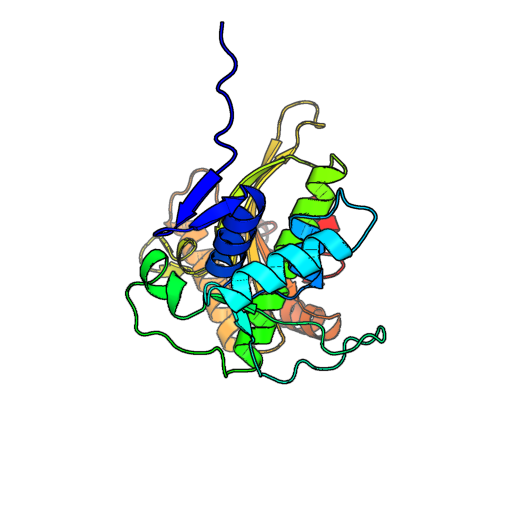.00 95.69 172 LEU A O 1
ATOM 1364 N N . TYR A 1 173 ? -0.446 -0.219 -12.471 1.00 97.25 173 TYR A N 1
ATOM 1365 C CA . TYR A 1 173 ? 0.738 -0.050 -11.635 1.00 97.25 173 TYR A CA 1
ATOM 1366 C C . TYR A 1 173 ? 0.929 -1.197 -10.650 1.00 97.25 173 TYR A C 1
ATOM 1368 O O . TYR A 1 173 ? -0.020 -1.661 -10.012 1.00 97.25 173 TYR A O 1
ATOM 1376 N N . TRP A 1 174 ? 2.185 -1.596 -10.494 1.00 98.06 174 TRP A N 1
ATOM 1377 C CA . TRP A 1 174 ? 2.690 -2.341 -9.349 1.00 98.06 174 TRP A CA 1
ATOM 1378 C C . TRP A 1 174 ? 3.532 -1.408 -8.495 1.00 98.06 174 TRP A C 1
ATOM 1380 O O . TRP A 1 174 ? 4.418 -0.739 -9.009 1.00 98.06 174 TRP A O 1
ATOM 1390 N N . LEU A 1 175 ? 3.239 -1.334 -7.204 1.00 98.06 175 LEU A N 1
ATOM 1391 C CA . LEU A 1 175 ? 3.978 -0.523 -6.250 1.00 98.06 175 LEU A CA 1
ATOM 1392 C C . LEU A 1 175 ? 4.837 -1.435 -5.374 1.00 98.06 175 LEU A C 1
ATOM 1394 O O . LEU A 1 175 ? 4.350 -2.442 -4.858 1.00 98.06 175 LEU A O 1
ATOM 1398 N N . GLU A 1 176 ? 6.087 -1.026 -5.197 1.00 97.69 176 GLU A N 1
ATOM 1399 C CA . GLU A 1 176 ? 7.077 -1.588 -4.275 1.00 97.69 176 GLU A CA 1
ATOM 1400 C C . GLU A 1 176 ? 7.398 -0.500 -3.246 1.00 97.69 176 GLU A C 1
ATOM 1402 O O . GLU A 1 176 ? 8.037 0.500 -3.576 1.00 97.69 176 GLU A O 1
ATOM 1407 N N . VAL A 1 177 ? 6.891 -0.628 -2.022 1.00 96.25 177 VAL A N 1
ATOM 1408 C CA . VAL A 1 177 ? 7.005 0.406 -0.986 1.00 96.25 177 VAL A CA 1
ATOM 1409 C C . VAL A 1 177 ? 8.210 0.104 -0.105 1.00 96.25 177 VAL A C 1
ATOM 1411 O O . VAL A 1 177 ? 8.157 -0.764 0.752 1.00 96.25 177 VAL A O 1
ATOM 1414 N N . ASP A 1 178 ? 9.299 0.848 -0.257 1.00 92.06 178 ASP A N 1
ATOM 1415 C CA . ASP A 1 178 ? 10.520 0.610 0.513 1.00 92.06 178 ASP A CA 1
ATOM 1416 C C . ASP A 1 178 ? 10.568 1.485 1.777 1.00 92.06 178 ASP A C 1
ATOM 1418 O O . ASP A 1 178 ? 10.548 2.721 1.727 1.00 92.06 178 ASP A O 1
ATOM 1422 N N . GLN A 1 179 ? 10.649 0.831 2.938 1.00 87.62 179 GLN A N 1
ATOM 1423 C CA . GLN A 1 179 ? 10.859 1.464 4.246 1.00 87.62 179 GLN A CA 1
ATOM 1424 C C . GLN A 1 179 ? 12.341 1.513 4.663 1.00 87.62 179 GLN A C 1
ATOM 1426 O O . GLN A 1 179 ? 12.637 1.591 5.858 1.00 87.62 179 GLN A O 1
ATOM 1431 N N . HIS A 1 180 ? 13.254 1.476 3.690 1.00 82.06 180 HIS A N 1
ATOM 1432 C CA . HIS A 1 180 ? 14.697 1.307 3.863 1.00 82.06 180 HIS A CA 1
ATOM 1433 C C . HIS A 1 180 ? 15.039 -0.007 4.585 1.00 82.06 180 HIS A C 1
ATOM 1435 O O . HIS A 1 180 ? 15.895 -0.068 5.469 1.00 82.06 180 HIS A O 1
ATOM 1441 N N . SER A 1 181 ? 14.291 -1.062 4.260 1.00 81.69 181 SER A N 1
ATOM 1442 C CA . SER A 1 181 ? 14.472 -2.398 4.843 1.00 81.69 181 SER A CA 1
ATOM 1443 C C . SER A 1 181 ? 15.187 -3.371 3.914 1.00 81.69 181 SER A C 1
ATOM 1445 O O . SER A 1 181 ? 15.615 -4.428 4.374 1.00 81.69 181 SER A O 1
ATOM 1447 N N . GLU A 1 182 ? 15.294 -3.035 2.629 1.00 83.44 182 GLU A N 1
ATOM 1448 C CA . GLU A 1 182 ? 15.902 -3.874 1.600 1.00 83.44 182 GLU A CA 1
ATOM 1449 C C . GLU A 1 182 ? 17.280 -3.341 1.203 1.00 83.44 182 GLU A C 1
ATOM 1451 O O . GLU A 1 182 ? 17.518 -2.134 1.134 1.00 83.44 182 GLU A O 1
ATOM 1456 N N . GLY A 1 183 ? 18.219 -4.259 0.967 1.00 89.94 183 GLY A N 1
ATOM 1457 C CA . GLY A 1 183 ? 19.544 -3.901 0.480 1.00 89.94 183 GLY A CA 1
ATOM 1458 C C . GLY A 1 183 ? 19.576 -3.747 -1.040 1.00 89.94 183 GLY A C 1
ATOM 1459 O O . GLY A 1 183 ? 18.684 -4.193 -1.763 1.00 89.94 183 GLY A O 1
ATOM 1460 N N . ARG A 1 184 ? 20.688 -3.208 -1.551 1.00 93.44 184 ARG A N 1
ATOM 1461 C CA . ARG A 1 184 ? 20.955 -3.092 -2.994 1.00 93.44 184 ARG A CA 1
ATOM 1462 C C . ARG A 1 184 ? 20.714 -4.396 -3.764 1.00 93.44 184 ARG A C 1
ATOM 1464 O O . ARG A 1 184 ? 20.157 -4.356 -4.858 1.00 93.44 184 ARG A O 1
ATOM 1471 N N . ASP A 1 185 ? 21.155 -5.526 -3.217 1.00 95.06 185 ASP A N 1
ATOM 1472 C CA . ASP A 1 185 ? 21.056 -6.826 -3.890 1.00 95.06 185 ASP A CA 1
ATOM 1473 C C . ASP A 1 185 ? 19.614 -7.346 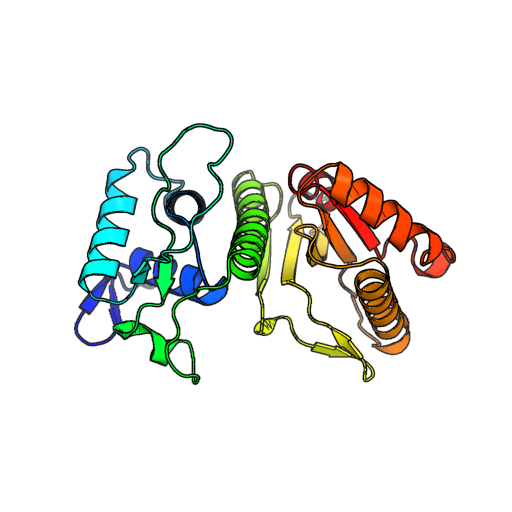-3.940 1.00 95.06 185 ASP A C 1
ATOM 1475 O O . ASP A 1 185 ? 19.237 -8.010 -4.905 1.00 95.06 185 ASP A O 1
ATOM 1479 N N . ASP A 1 186 ? 18.793 -7.024 -2.939 1.00 94.56 186 ASP A N 1
ATOM 1480 C CA . ASP A 1 186 ? 17.375 -7.395 -2.912 1.00 94.56 186 ASP A CA 1
ATOM 1481 C C . ASP A 1 186 ? 16.595 -6.596 -3.961 1.00 94.56 186 ASP A C 1
ATOM 1483 O O . ASP A 1 186 ? 15.868 -7.175 -4.772 1.00 94.56 186 ASP A O 1
ATOM 1487 N N . ILE A 1 187 ? 16.849 -5.285 -4.038 1.00 95.44 187 ILE A N 1
ATOM 1488 C CA . ILE A 1 187 ? 16.278 -4.413 -5.071 1.00 95.44 187 ILE A CA 1
ATOM 1489 C C . ILE A 1 187 ? 16.719 -4.853 -6.470 1.00 95.44 187 ILE A C 1
ATOM 1491 O O . ILE A 1 187 ? 15.893 -4.937 -7.379 1.00 95.44 187 ILE A O 1
ATOM 1495 N N . ALA A 1 188 ? 17.996 -5.200 -6.658 1.00 95.25 188 ALA A N 1
ATOM 1496 C CA . ALA A 1 188 ? 18.486 -5.689 -7.944 1.00 95.25 188 ALA A CA 1
ATOM 1497 C C . ALA A 1 188 ? 17.776 -6.983 -8.378 1.00 95.25 188 ALA A C 1
ATOM 1499 O O . ALA A 1 188 ? 17.359 -7.089 -9.531 1.00 95.25 188 ALA A O 1
ATOM 1500 N N . LYS A 1 189 ? 17.571 -7.937 -7.460 1.00 95.75 189 LYS A N 1
ATOM 1501 C CA . LYS A 1 189 ? 16.813 -9.167 -7.746 1.00 95.75 189 LYS A CA 1
ATOM 1502 C C . LYS A 1 189 ? 15.372 -8.870 -8.152 1.00 95.75 189 LYS A C 1
ATOM 1504 O O . LYS A 1 189 ? 14.903 -9.459 -9.122 1.00 95.75 189 LYS A O 1
ATOM 1509 N N . LYS A 1 190 ? 14.683 -7.955 -7.457 1.00 95.75 190 LYS A N 1
ATOM 1510 C CA . LYS A 1 190 ? 13.317 -7.539 -7.824 1.00 95.75 190 LYS A CA 1
ATOM 1511 C C . LYS A 1 190 ? 13.273 -6.949 -9.230 1.00 95.75 190 LYS A C 1
ATOM 1513 O O . LYS A 1 190 ? 12.455 -7.366 -10.043 1.00 95.75 190 LYS A O 1
ATOM 1518 N N . VAL A 1 191 ? 14.176 -6.017 -9.535 1.00 95.94 191 VAL A N 1
ATOM 1519 C CA . VAL A 1 191 ? 14.256 -5.385 -10.860 1.00 95.94 191 VAL A CA 1
ATOM 1520 C C . VAL A 1 191 ? 14.491 -6.425 -11.954 1.00 95.94 191 VAL A C 1
ATOM 1522 O O . VAL A 1 191 ? 13.780 -6.415 -12.956 1.00 95.94 191 VAL A O 1
ATOM 1525 N N . GLU A 1 192 ? 15.435 -7.350 -11.769 1.00 95.38 192 GLU A N 1
ATOM 1526 C CA . GLU A 1 192 ? 15.692 -8.402 -12.761 1.00 95.38 192 GLU A CA 1
ATOM 1527 C C . GLU A 1 192 ? 14.512 -9.375 -12.906 1.00 95.38 192 GLU A C 1
ATOM 1529 O O . GLU A 1 192 ? 14.191 -9.771 -14.026 1.00 95.38 192 GLU A O 1
ATOM 1534 N N . ALA A 1 193 ? 13.801 -9.702 -11.822 1.00 96.69 193 ALA A N 1
ATOM 1535 C CA . ALA A 1 193 ? 12.580 -10.505 -11.896 1.00 96.69 193 ALA A CA 1
ATOM 1536 C C . ALA A 1 193 ? 11.483 -9.798 -12.711 1.00 96.69 193 ALA A C 1
ATOM 1538 O O . ALA A 1 193 ? 10.893 -10.404 -13.606 1.00 96.69 193 ALA A O 1
ATOM 1539 N N . TYR A 1 194 ? 11.253 -8.501 -12.478 1.00 96.88 194 TYR A N 1
ATOM 1540 C CA . TYR A 1 194 ? 10.303 -7.719 -13.274 1.00 96.88 194 TYR A CA 1
ATOM 1541 C C . TYR A 1 194 ? 10.718 -7.616 -14.743 1.00 96.88 194 TYR A C 1
ATOM 1543 O O . TYR A 1 194 ? 9.867 -7.775 -15.614 1.00 96.88 194 TYR A O 1
ATOM 1551 N N . LYS A 1 195 ? 12.008 -7.411 -15.041 1.00 95.38 195 LYS A N 1
ATOM 1552 C CA . LYS A 1 195 ? 12.521 -7.402 -16.423 1.00 95.38 195 LYS A CA 1
ATOM 1553 C C . LYS A 1 195 ? 12.296 -8.745 -17.112 1.00 95.38 195 LYS A C 1
ATOM 1555 O O . LYS A 1 195 ? 11.811 -8.777 -18.240 1.00 95.38 195 LYS A O 1
ATOM 1560 N N . HIS A 1 196 ? 12.594 -9.847 -16.427 1.00 95.44 196 HIS A N 1
ATOM 1561 C CA . HIS A 1 196 ? 12.367 -11.191 -16.950 1.00 95.44 196 HIS A CA 1
ATOM 1562 C C . HIS A 1 196 ? 10.880 -11.431 -17.243 1.00 95.44 196 HIS A C 1
ATOM 1564 O O . HIS A 1 196 ? 10.520 -11.868 -18.335 1.00 95.44 196 HIS A O 1
ATOM 1570 N N . ALA A 1 197 ? 10.002 -11.090 -16.297 1.00 96.44 197 ALA A N 1
ATOM 1571 C CA . ALA A 1 197 ? 8.560 -11.197 -16.481 1.00 96.44 197 ALA A CA 1
ATOM 1572 C C . ALA A 1 197 ? 8.041 -10.289 -17.609 1.00 96.44 197 ALA A C 1
ATOM 1574 O O . ALA A 1 197 ? 7.149 -10.695 -18.350 1.00 96.44 197 ALA A O 1
ATOM 1575 N N . TYR A 1 198 ? 8.601 -9.088 -17.771 1.00 94.94 198 TYR A N 1
ATOM 1576 C CA . TYR A 1 198 ? 8.241 -8.163 -18.845 1.00 94.94 198 TYR A CA 1
ATOM 1577 C C . TYR A 1 198 ? 8.586 -8.736 -20.223 1.00 94.94 198 TYR A C 1
ATOM 1579 O O . TYR A 1 198 ? 7.734 -8.768 -21.109 1.00 94.94 198 TYR A O 1
ATOM 1587 N N . LEU A 1 199 ? 9.806 -9.253 -20.384 1.00 93.62 199 LEU A N 1
ATOM 1588 C CA . LEU A 1 199 ? 10.287 -9.801 -21.653 1.00 93.62 199 LEU A CA 1
ATOM 1589 C C . LEU A 1 199 ? 9.629 -11.131 -22.031 1.00 93.62 199 LEU A C 1
ATOM 1591 O O . LEU A 1 199 ? 9.358 -11.379 -23.205 1.00 93.62 199 LEU A O 1
ATOM 1595 N N . HIS A 1 200 ? 9.398 -12.005 -21.050 1.00 95.44 200 HIS A N 1
ATOM 1596 C CA . HIS A 1 200 ? 9.021 -13.399 -21.301 1.00 95.44 200 HIS A CA 1
ATOM 1597 C C . HIS A 1 200 ? 7.586 -13.741 -20.885 1.00 95.44 200 HIS A C 1
ATOM 1599 O O . HIS A 1 200 ? 7.092 -14.816 -21.217 1.00 95.44 200 HIS A O 1
ATOM 1605 N N . GLY A 1 201 ? 6.893 -12.844 -20.181 1.00 92.44 201 GLY A N 1
ATOM 1606 C CA . GLY A 1 201 ? 5.558 -13.099 -19.637 1.00 92.44 201 GLY A CA 1
ATOM 1607 C C . GLY A 1 201 ? 4.413 -13.009 -20.644 1.00 92.44 201 GLY A C 1
ATOM 1608 O O . GLY A 1 201 ? 3.322 -13.496 -20.358 1.00 92.44 201 GLY A O 1
ATOM 1609 N N . GLY A 1 202 ? 4.623 -12.380 -21.807 1.00 90.94 202 GLY A N 1
ATOM 1610 C CA . GLY A 1 202 ? 3.615 -12.291 -22.874 1.00 90.94 202 GLY A CA 1
ATOM 1611 C C . GLY A 1 202 ? 2.347 -11.506 -22.503 1.00 90.94 202 GLY A C 1
ATOM 1612 O O . GLY A 1 202 ? 1.297 -11.688 -23.123 1.00 90.94 202 GLY A O 1
ATOM 1613 N N . MET A 1 203 ? 2.404 -10.648 -21.479 1.00 90.94 203 MET A N 1
ATOM 1614 C CA . MET A 1 203 ? 1.257 -9.849 -21.049 1.00 90.94 203 MET A CA 1
ATOM 1615 C C . MET A 1 203 ? 0.927 -8.764 -22.079 1.00 90.94 203 MET A C 1
ATOM 1617 O O . MET A 1 203 ? 1.788 -7.977 -22.455 1.00 90.94 203 MET A O 1
ATOM 1621 N N . LYS A 1 204 ? -0.352 -8.646 -22.466 1.00 88.38 204 LYS A N 1
ATOM 1622 C CA . LYS A 1 204 ? -0.822 -7.571 -23.365 1.00 88.38 204 LYS A CA 1
ATOM 1623 C C . LYS A 1 204 ? -0.559 -6.167 -22.802 1.00 88.38 204 LYS A C 1
ATOM 1625 O O . LYS A 1 204 ? -0.324 -5.228 -23.554 1.00 88.38 204 LYS A O 1
ATOM 1630 N N . SER A 1 205 ? -0.662 -6.017 -21.485 1.00 90.56 205 SER A N 1
ATOM 1631 C CA . SER A 1 205 ? -0.391 -4.765 -20.781 1.00 90.56 205 SER A CA 1
ATOM 1632 C C . SER A 1 205 ? 0.319 -5.100 -19.482 1.00 90.56 205 SER A C 1
ATOM 1634 O O . SER A 1 205 ? -0.296 -5.635 -18.558 1.00 90.56 205 SER A O 1
ATOM 1636 N N . PHE A 1 206 ? 1.618 -4.834 -19.445 1.00 94.56 206 PHE A N 1
ATOM 1637 C CA . PHE A 1 206 ? 2.429 -5.034 -18.256 1.00 94.56 206 PHE A CA 1
ATOM 1638 C C . PHE A 1 206 ? 2.324 -3.792 -17.355 1.00 94.56 206 PHE A C 1
ATOM 1640 O O . PHE A 1 206 ? 2.476 -2.681 -17.867 1.00 94.56 206 PHE A O 1
ATOM 1647 N N . PRO A 1 207 ? 2.021 -3.934 -16.052 1.00 96.12 207 PRO A N 1
ATOM 1648 C CA . PRO A 1 207 ? 1.966 -2.793 -15.144 1.00 96.12 207 PRO A CA 1
ATOM 1649 C C . PRO A 1 207 ? 3.323 -2.097 -15.017 1.00 96.12 207 PRO A C 1
ATOM 1651 O O . PRO A 1 207 ? 4.347 -2.760 -14.866 1.00 96.12 207 PRO A O 1
ATOM 1654 N N . GLN A 1 208 ? 3.327 -0.765 -15.023 1.00 96.00 208 GLN A N 1
ATOM 1655 C CA . GLN A 1 208 ? 4.526 -0.008 -14.670 1.00 96.00 208 GLN A CA 1
ATOM 1656 C C . GLN A 1 208 ? 4.863 -0.268 -13.196 1.00 96.00 208 GLN A C 1
ATOM 1658 O O . GLN A 1 208 ? 3.974 -0.286 -12.340 1.00 96.00 208 GLN A O 1
ATOM 1663 N N . VAL A 1 209 ? 6.141 -0.471 -12.895 1.00 97.19 209 VAL A N 1
ATOM 1664 C CA . VAL A 1 209 ? 6.621 -0.763 -11.544 1.00 97.19 209 VAL A CA 1
ATOM 1665 C C . VAL A 1 209 ? 7.109 0.527 -10.896 1.00 97.19 209 VAL A C 1
ATOM 1667 O O . VAL A 1 209 ? 8.010 1.199 -11.394 1.00 97.19 209 VAL A O 1
ATOM 1670 N N . VAL A 1 210 ? 6.517 0.878 -9.764 1.00 97.12 210 VAL A N 1
ATOM 1671 C CA . VAL A 1 210 ? 6.754 2.131 -9.053 1.00 97.12 210 VAL A CA 1
ATOM 1672 C C . VAL A 1 210 ? 7.371 1.811 -7.701 1.00 97.12 210 VAL A C 1
ATOM 1674 O O . VAL A 1 210 ? 6.692 1.350 -6.786 1.00 97.12 210 VAL A O 1
ATOM 1677 N N . PHE A 1 211 ? 8.664 2.081 -7.570 1.00 97.12 211 PHE A N 1
ATOM 1678 C CA . PHE A 1 211 ? 9.366 2.020 -6.297 1.00 97.12 211 PHE A CA 1
ATOM 1679 C C . PHE A 1 211 ? 9.086 3.300 -5.507 1.00 97.12 211 PHE A C 1
ATOM 1681 O O . PHE A 1 211 ? 9.442 4.405 -5.935 1.00 97.12 211 PHE A O 1
ATOM 1688 N N . VAL A 1 212 ? 8.433 3.147 -4.359 1.00 96.81 212 VAL A N 1
ATOM 1689 C CA . VAL A 1 212 ? 8.030 4.238 -3.475 1.00 96.81 212 VAL A CA 1
ATOM 1690 C C . VAL A 1 212 ? 8.926 4.233 -2.243 1.00 96.81 212 VAL A C 1
ATOM 1692 O O . VAL A 1 212 ? 8.781 3.389 -1.365 1.00 96.81 212 VAL A O 1
ATOM 1695 N N . GLY A 1 213 ? 9.859 5.178 -2.173 1.00 94.94 213 GLY A N 1
ATOM 1696 C CA . GLY A 1 213 ? 10.729 5.356 -1.014 1.00 94.94 213 GLY A CA 1
ATOM 1697 C C . GLY A 1 213 ? 10.048 6.163 0.092 1.00 94.94 213 GLY A C 1
ATOM 1698 O O . GLY A 1 213 ? 9.316 7.120 -0.173 1.00 94.94 213 GLY A O 1
ATOM 1699 N N . LYS A 1 214 ? 10.319 5.808 1.348 1.00 90.75 214 LYS A N 1
ATOM 1700 C CA . LYS A 1 214 ? 9.806 6.518 2.531 1.00 90.75 214 LYS A CA 1
ATOM 1701 C C . LYS A 1 214 ? 10.173 8.010 2.574 1.00 90.75 214 LYS A C 1
ATOM 1703 O O . LYS A 1 214 ? 9.358 8.825 3.004 1.00 90.75 214 LYS A O 1
ATOM 1708 N N . ASP A 1 215 ? 11.392 8.345 2.171 1.00 89.81 215 ASP A N 1
ATOM 1709 C CA . ASP A 1 215 ? 11.995 9.677 2.243 1.00 89.81 215 ASP A CA 1
ATOM 1710 C C . ASP A 1 215 ? 12.996 9.892 1.095 1.00 89.81 215 ASP A C 1
ATOM 1712 O O . ASP A 1 215 ? 13.236 8.996 0.280 1.00 89.81 215 ASP A O 1
ATOM 1716 N N . ASP A 1 216 ? 13.551 11.102 1.010 1.00 90.69 216 ASP A N 1
ATOM 1717 C CA . ASP A 1 216 ? 14.445 11.508 -0.078 1.00 90.69 216 ASP A CA 1
ATOM 1718 C C . ASP A 1 216 ? 15.741 10.687 -0.122 1.00 90.69 216 ASP A C 1
ATOM 1720 O O . ASP A 1 216 ? 16.224 10.376 -1.213 1.00 90.69 216 ASP A O 1
ATOM 1724 N N . ASP A 1 217 ? 16.263 10.279 1.038 1.00 92.06 217 ASP A N 1
ATOM 1725 C CA . ASP A 1 217 ? 17.455 9.432 1.135 1.00 92.06 217 ASP A CA 1
ATOM 1726 C C . ASP A 1 217 ? 17.173 8.041 0.549 1.00 92.06 217 ASP A C 1
ATOM 1728 O O . ASP A 1 217 ? 17.902 7.568 -0.327 1.00 92.06 217 ASP A O 1
ATOM 1732 N N . THR A 1 218 ? 16.049 7.425 0.937 1.00 92.25 218 THR A N 1
ATOM 1733 C CA . THR A 1 218 ? 15.604 6.138 0.376 1.00 92.25 218 THR A CA 1
ATOM 1734 C C . THR A 1 218 ? 15.414 6.234 -1.141 1.00 92.25 218 THR A C 1
ATOM 1736 O O . THR A 1 218 ? 15.840 5.358 -1.893 1.00 92.25 218 THR A O 1
ATOM 1739 N N . VAL A 1 219 ? 14.815 7.325 -1.627 1.00 95.06 219 VAL A N 1
ATOM 1740 C CA . VAL A 1 219 ? 14.627 7.567 -3.066 1.00 95.06 219 VAL A CA 1
ATOM 1741 C C . VAL A 1 219 ? 15.961 7.734 -3.795 1.00 95.06 219 VAL A C 1
ATOM 1743 O O . VAL A 1 219 ? 16.109 7.241 -4.919 1.00 95.06 219 VAL A O 1
ATOM 1746 N N . ALA A 1 220 ? 16.930 8.428 -3.198 1.00 94.75 220 ALA A N 1
ATOM 1747 C CA . ALA A 1 220 ? 18.257 8.607 -3.775 1.00 94.75 220 ALA A CA 1
ATOM 1748 C C . ALA A 1 220 ? 18.985 7.263 -3.931 1.00 94.75 220 ALA A C 1
ATOM 1750 O O . ALA A 1 220 ? 19.536 6.990 -5.005 1.00 94.75 220 ALA A O 1
ATOM 1751 N N . ASP A 1 221 ? 18.921 6.404 -2.913 1.00 95.31 221 ASP A N 1
ATOM 1752 C CA . ASP A 1 221 ? 19.501 5.062 -2.948 1.00 95.31 221 ASP A CA 1
ATOM 1753 C C . ASP A 1 221 ? 18.818 4.164 -3.985 1.00 95.31 221 ASP A C 1
ATOM 1755 O O . ASP A 1 221 ? 19.497 3.616 -4.858 1.00 95.31 221 ASP A O 1
ATOM 1759 N N . LEU A 1 222 ? 17.483 4.103 -3.994 1.00 95.38 222 LEU A N 1
ATOM 1760 C CA . LEU A 1 222 ? 16.721 3.352 -4.997 1.00 95.38 222 LEU A CA 1
ATOM 1761 C C . LEU A 1 222 ? 17.077 3.792 -6.422 1.00 95.38 222 LEU A C 1
ATOM 1763 O O . LEU A 1 222 ? 17.381 2.963 -7.280 1.00 95.38 222 LEU A O 1
ATOM 1767 N N . ARG A 1 223 ? 17.132 5.104 -6.689 1.00 94.69 223 ARG A N 1
ATOM 1768 C CA . ARG A 1 223 ? 17.552 5.631 -8.001 1.00 94.69 223 ARG A CA 1
ATOM 1769 C C . ARG A 1 223 ? 18.975 5.219 -8.353 1.00 94.69 223 ARG A C 1
ATOM 1771 O O . ARG A 1 223 ? 19.238 4.868 -9.504 1.00 94.69 223 ARG A O 1
ATOM 1778 N N . ARG A 1 224 ? 19.897 5.274 -7.389 1.00 94.88 224 ARG A N 1
ATOM 1779 C CA . ARG A 1 224 ? 21.296 4.874 -7.578 1.00 94.88 224 ARG A CA 1
ATOM 1780 C C . ARG A 1 224 ? 21.416 3.385 -7.904 1.00 94.88 224 ARG A C 1
ATOM 1782 O O . ARG A 1 224 ? 22.274 3.025 -8.711 1.00 94.88 224 ARG A O 1
ATOM 1789 N N . TRP A 1 225 ? 20.591 2.536 -7.299 1.00 94.69 225 TRP A N 1
ATOM 1790 C CA . TRP A 1 225 ? 20.623 1.087 -7.505 1.00 94.69 225 TRP A CA 1
ATOM 1791 C C . TRP A 1 225 ? 19.905 0.646 -8.783 1.00 94.69 225 TRP A C 1
ATOM 1793 O O . TRP A 1 225 ? 20.420 -0.222 -9.483 1.00 94.69 225 TRP A O 1
ATOM 1803 N N . ILE A 1 226 ? 18.772 1.270 -9.121 1.00 93.44 226 ILE A N 1
ATOM 1804 C CA . ILE A 1 226 ? 17.921 0.882 -10.256 1.00 93.44 226 ILE A CA 1
ATOM 1805 C C . ILE A 1 226 ? 18.458 1.436 -11.583 1.00 93.44 226 ILE A C 1
ATOM 1807 O O . ILE A 1 226 ? 18.486 0.719 -12.582 1.00 93.44 226 ILE A O 1
ATOM 1811 N N . ARG A 1 227 ? 18.955 2.683 -11.619 1.00 91.00 227 ARG A N 1
ATOM 1812 C CA . ARG A 1 227 ? 19.404 3.337 -12.868 1.00 91.00 227 ARG A CA 1
ATOM 1813 C C . ARG A 1 227 ? 20.412 2.505 -13.681 1.00 91.00 227 ARG A C 1
ATOM 1815 O O . ARG A 1 227 ? 20.241 2.416 -14.894 1.00 91.00 227 ARG A O 1
ATOM 1822 N N . PRO A 1 228 ? 21.448 1.876 -13.088 1.00 90.69 228 PRO A N 1
ATOM 1823 C CA . PRO A 1 228 ? 22.380 1.040 -13.845 1.00 90.69 228 PRO A CA 1
ATOM 1824 C C . PRO A 1 228 ? 21.746 -0.213 -14.467 1.00 90.69 228 PRO A C 1
ATOM 1826 O O . PRO A 1 228 ? 22.312 -0.747 -15.417 1.00 90.69 228 PRO A O 1
ATOM 1829 N N . LEU A 1 229 ? 20.606 -0.679 -13.947 1.00 89.00 229 LEU A N 1
ATOM 1830 C CA . LEU A 1 229 ? 19.888 -1.867 -14.424 1.00 89.00 229 LEU A CA 1
ATOM 1831 C C . LEU A 1 229 ? 18.931 -1.550 -15.589 1.00 89.00 229 LEU A C 1
ATOM 1833 O O . LEU A 1 229 ? 18.527 -2.464 -16.308 1.00 89.00 229 LEU A O 1
ATOM 1837 N N . MET A 1 230 ? 18.633 -0.261 -15.804 1.00 82.38 230 MET A N 1
ATOM 1838 C CA . MET A 1 230 ? 17.773 0.281 -16.870 1.00 82.38 230 MET A CA 1
ATOM 1839 C C . MET A 1 230 ? 18.560 0.820 -18.081 1.00 82.38 230 MET A C 1
ATOM 1841 O O . MET A 1 230 ? 18.077 1.689 -18.800 1.00 82.38 230 MET A O 1
ATOM 1845 N N . ARG A 1 231 ? 19.804 0.372 -18.301 1.00 75.69 231 ARG A N 1
ATOM 1846 C CA . ARG A 1 231 ? 20.672 0.919 -19.368 1.00 75.69 231 ARG A CA 1
ATOM 1847 C C . ARG A 1 231 ? 20.116 0.748 -20.782 1.00 75.69 231 ARG A C 1
ATOM 1849 O O . ARG A 1 231 ? 20.467 1.532 -21.656 1.00 75.69 231 ARG A O 1
ATOM 1856 N N . ASP A 1 232 ? 19.270 -0.250 -20.989 1.00 79.94 232 ASP A N 1
ATOM 1857 C CA . ASP A 1 232 ? 18.521 -0.433 -22.226 1.00 79.94 232 ASP A CA 1
ATOM 1858 C C . ASP A 1 232 ? 17.211 0.369 -22.152 1.00 79.94 232 ASP A C 1
ATOM 1860 O O . ASP A 1 232 ? 16.155 -0.137 -21.770 1.00 79.94 232 ASP A O 1
ATOM 1864 N N . VAL A 1 233 ? 17.323 1.671 -22.423 1.00 70.62 233 VAL A N 1
ATOM 1865 C CA . VAL A 1 233 ? 16.203 2.622 -22.339 1.00 70.62 233 VAL A CA 1
ATOM 1866 C C . VAL A 1 233 ? 15.157 2.347 -23.420 1.00 70.62 233 VAL A C 1
ATOM 1868 O O . VAL A 1 233 ? 13.979 2.589 -23.182 1.00 70.62 233 VAL A O 1
ATOM 1871 N N . GLU A 1 234 ? 15.558 1.802 -24.572 1.00 73.81 234 GLU A N 1
ATOM 1872 C CA . GLU A 1 234 ? 14.615 1.407 -25.627 1.00 73.81 234 GLU A CA 1
ATOM 1873 C C . GLU A 1 234 ? 13.675 0.301 -25.138 1.00 73.81 234 GLU A C 1
ATOM 1875 O O . GLU A 1 234 ? 12.479 0.339 -25.422 1.00 73.81 234 GLU A O 1
ATOM 1880 N N . THR A 1 235 ? 14.194 -0.641 -24.346 1.00 77.81 235 THR A N 1
ATOM 1881 C CA . THR A 1 235 ? 13.405 -1.765 -23.833 1.00 77.81 235 THR A CA 1
ATOM 1882 C C . THR A 1 235 ? 12.673 -1.447 -22.523 1.00 77.81 235 THR A C 1
ATOM 1884 O O . THR A 1 235 ? 11.556 -1.917 -22.319 1.00 77.81 235 THR A O 1
ATOM 1887 N N . TYR A 1 236 ? 13.269 -0.665 -21.612 1.00 81.69 236 TYR A N 1
ATOM 1888 C CA . TYR A 1 236 ? 12.754 -0.489 -20.240 1.00 81.69 236 TYR A CA 1
ATOM 1889 C C . TYR A 1 236 ? 12.467 0.959 -19.831 1.00 81.69 236 TYR A C 1
ATOM 1891 O O . TYR A 1 236 ? 12.195 1.190 -18.650 1.00 81.69 236 TYR A O 1
ATOM 1899 N N . GLY A 1 237 ? 12.567 1.926 -20.749 1.00 71.81 237 GLY A N 1
ATOM 1900 C CA . GLY A 1 237 ? 12.609 3.362 -20.440 1.00 71.81 237 GLY A CA 1
ATOM 1901 C C . GLY A 1 237 ? 11.516 3.838 -19.484 1.00 71.81 237 GLY A C 1
ATOM 1902 O O . GLY A 1 237 ? 11.814 4.569 -18.541 1.00 71.81 237 GLY A O 1
ATOM 1903 N N . ASP A 1 238 ? 10.304 3.309 -19.649 1.00 83.25 238 ASP A N 1
ATOM 1904 C CA . ASP A 1 238 ? 9.144 3.661 -18.829 1.00 83.25 238 ASP A CA 1
ATOM 1905 C C . ASP A 1 238 ? 8.673 2.518 -17.917 1.00 83.25 238 ASP A C 1
ATOM 1907 O O . ASP A 1 238 ? 7.611 2.617 -17.309 1.00 83.25 238 ASP A O 1
ATOM 1911 N N . LEU A 1 239 ? 9.415 1.410 -17.804 1.00 92.50 239 LEU A N 1
ATOM 1912 C CA . LEU A 1 239 ? 8.972 0.267 -16.997 1.00 92.50 239 LEU A CA 1
ATOM 1913 C C . LEU A 1 239 ? 9.084 0.543 -15.493 1.00 92.50 239 LEU A C 1
ATOM 1915 O O . LEU A 1 239 ? 8.221 0.110 -14.730 1.00 92.50 239 LEU A O 1
ATOM 1919 N N . PHE A 1 240 ? 10.130 1.257 -15.069 1.00 94.69 240 PHE A N 1
ATOM 1920 C CA . PHE A 1 240 ? 10.405 1.525 -13.659 1.00 94.69 240 PHE A CA 1
ATOM 1921 C C . PHE A 1 240 ? 10.379 3.016 -13.344 1.00 94.69 240 PHE A C 1
ATOM 1923 O O . PHE A 1 240 ? 11.061 3.818 -13.978 1.00 94.69 240 PHE A O 1
ATOM 1930 N N . VAL A 1 241 ? 9.664 3.371 -12.283 1.00 93.75 241 VAL A N 1
ATOM 1931 C CA . VAL A 1 241 ? 9.605 4.728 -11.737 1.00 93.75 241 VAL A CA 1
ATOM 1932 C C . VAL A 1 241 ? 10.051 4.695 -10.283 1.00 93.75 241 VAL A C 1
ATOM 1934 O O . VAL A 1 241 ? 9.707 3.777 -9.544 1.00 93.75 241 VAL A O 1
ATOM 1937 N N . VAL A 1 242 ? 10.809 5.709 -9.856 1.00 95.06 242 VAL A N 1
ATOM 1938 C CA . VAL A 1 242 ? 11.224 5.866 -8.454 1.00 95.06 242 VAL A CA 1
ATOM 1939 C C . VAL A 1 242 ? 10.765 7.217 -7.919 1.00 95.06 242 VAL A C 1
ATOM 1941 O O . VAL A 1 242 ? 11.172 8.274 -8.427 1.00 95.06 242 VAL A O 1
ATOM 1944 N N . ALA A 1 243 ? 9.955 7.181 -6.866 1.00 95.12 243 ALA A N 1
ATOM 1945 C CA . ALA A 1 243 ? 9.350 8.356 -6.254 1.00 95.12 243 ALA A CA 1
ATOM 1946 C C . ALA A 1 243 ? 9.293 8.244 -4.729 1.00 95.12 243 ALA A C 1
ATOM 1948 O O . ALA A 1 243 ? 9.400 7.156 -4.175 1.00 95.12 243 ALA A O 1
ATOM 1949 N N . SER A 1 244 ? 9.119 9.374 -4.047 1.00 94.19 244 SER A N 1
ATOM 1950 C CA . SER A 1 244 ? 8.868 9.387 -2.605 1.00 94.19 244 SER A CA 1
ATOM 1951 C C . SER A 1 244 ? 7.399 9.067 -2.315 1.00 94.19 244 SER A C 1
ATOM 1953 O O . SER A 1 244 ? 6.527 9.265 -3.166 1.00 94.19 244 SER A O 1
ATOM 1955 N N . GLN A 1 245 ? 7.095 8.663 -1.082 1.00 89.31 245 GLN A N 1
ATOM 1956 C CA . GLN A 1 245 ? 5.718 8.528 -0.596 1.00 89.31 245 GLN A CA 1
ATOM 1957 C C . GLN A 1 245 ? 4.909 9.833 -0.752 1.00 89.31 245 GLN A C 1
ATOM 1959 O O . GLN A 1 245 ? 3.692 9.791 -0.920 1.00 89.31 245 GLN A O 1
ATOM 1964 N N . ALA A 1 246 ? 5.572 10.993 -0.702 1.00 88.19 246 ALA A N 1
ATOM 1965 C CA . ALA A 1 246 ? 4.934 12.296 -0.872 1.00 88.19 246 ALA A CA 1
ATOM 1966 C C . ALA A 1 246 ? 4.636 12.632 -2.345 1.00 88.19 246 ALA A C 1
ATOM 1968 O O . ALA A 1 246 ? 3.645 13.305 -2.620 1.00 88.19 246 ALA A O 1
ATOM 1969 N N . ASP A 1 247 ? 5.454 12.140 -3.282 1.00 90.38 247 ASP A N 1
ATOM 1970 C CA . ASP A 1 247 ? 5.434 12.584 -4.680 1.00 90.38 247 ASP A CA 1
ATOM 1971 C C . ASP A 1 247 ? 5.011 11.520 -5.691 1.00 90.38 247 ASP A C 1
ATOM 1973 O O . ASP A 1 247 ? 4.806 11.857 -6.860 1.00 90.38 247 ASP A O 1
ATOM 1977 N N . PHE A 1 248 ? 4.876 10.246 -5.306 1.00 92.69 248 PHE A N 1
ATOM 1978 C CA . PHE A 1 248 ? 4.585 9.182 -6.276 1.00 92.69 248 PHE A CA 1
ATOM 1979 C C . PHE A 1 248 ? 3.294 9.444 -7.058 1.00 92.69 248 PHE A C 1
ATOM 1981 O O . PHE A 1 248 ? 3.251 9.182 -8.256 1.00 92.69 248 PHE A O 1
ATOM 1988 N N . MET A 1 249 ? 2.292 10.071 -6.435 1.00 90.69 249 MET A N 1
ATOM 1989 C CA . MET A 1 249 ? 1.062 10.491 -7.110 1.00 90.69 249 MET A CA 1
ATOM 1990 C C . MET A 1 249 ? 1.325 11.409 -8.307 1.00 90.69 249 MET A C 1
ATOM 1992 O O . MET A 1 249 ? 0.707 11.237 -9.351 1.00 90.69 249 MET A O 1
ATOM 1996 N N . ASN A 1 250 ? 2.276 12.340 -8.196 1.00 86.81 250 ASN A N 1
ATOM 1997 C CA . ASN A 1 250 ? 2.635 13.228 -9.301 1.00 86.81 250 ASN A CA 1
ATOM 1998 C C . ASN A 1 250 ? 3.290 12.464 -10.457 1.00 86.81 250 ASN A C 1
ATOM 2000 O O . ASN A 1 250 ? 3.192 12.902 -11.597 1.00 86.81 250 ASN A O 1
ATOM 2004 N N . GLN A 1 251 ? 3.957 11.339 -10.179 1.00 83.75 251 GLN A N 1
ATOM 2005 C CA . GLN A 1 251 ? 4.532 10.487 -11.222 1.00 83.75 251 GLN A CA 1
ATOM 2006 C C . GLN A 1 251 ? 3.467 9.629 -11.906 1.00 83.75 251 GLN A C 1
ATOM 2008 O O . GLN A 1 251 ? 3.507 9.491 -13.121 1.00 83.75 251 GLN A O 1
ATOM 2013 N N . LEU A 1 252 ? 2.484 9.114 -11.157 1.00 85.06 252 LEU A N 1
ATOM 2014 C CA . LEU A 1 252 ? 1.380 8.330 -11.727 1.00 85.06 252 LEU A CA 1
ATOM 2015 C C . LEU A 1 252 ? 0.491 9.145 -12.677 1.00 85.06 252 LEU A C 1
ATOM 2017 O O . LEU A 1 252 ? -0.181 8.562 -13.523 1.00 85.06 252 LEU A O 1
ATOM 2021 N N . MET A 1 253 ? 0.462 10.472 -12.519 1.00 77.75 253 MET A N 1
ATOM 2022 C CA . MET A 1 253 ? -0.396 11.384 -13.288 1.00 77.75 253 MET A CA 1
ATOM 2023 C C . MET A 1 253 ? 0.288 12.047 -14.490 1.00 77.75 253 MET A C 1
ATOM 2025 O O . MET A 1 253 ? -0.386 12.752 -15.238 1.00 77.75 253 MET A O 1
ATOM 2029 N N . ARG A 1 254 ? 1.598 11.852 -14.676 1.00 71.62 254 ARG A N 1
ATOM 2030 C CA . ARG A 1 254 ? 2.296 12.277 -15.902 1.00 71.62 254 ARG A CA 1
ATOM 2031 C C . ARG A 1 254 ? 1.880 11.411 -17.083 1.00 71.62 254 ARG A C 1
ATOM 2033 O O . ARG A 1 254 ? 1.833 11.960 -18.197 1.00 71.62 254 ARG A O 1
#

Mean predicted aligned error: 7.17 Å

Sequence (254 aa):
MGAAAQAKYLYFGYMELLHRDAEVMRHVARFGALTTAQIRALLFHDKKSETSCTRSLRRLREAGILASVSVRLPSNSRGGSPMGCYQIGRAAWKSFYTRPYKVMGNPLKLHHTLAVADAYIALKQAERAGAFKISHYRTEPDTWLDIAGVELRPDLYVDLIDENAEAPMRRLYWLEVDQHSEGRDDIAKKVEAYKHAYLHGGMKSFPQVVFVGKDDDTVADLRRWIRPLMRDVETYGDLFVVASQADFMNQLMR